Protein AF-A0AAD4E3I1-F1 (afdb_monomer)

Structure (mmCIF, N/CA/C/O backbone):
data_AF-A0AAD4E3I1-F1
#
_entry.id   AF-A0AAD4E3I1-F1
#
loop_
_atom_site.group_PDB
_atom_site.id
_atom_site.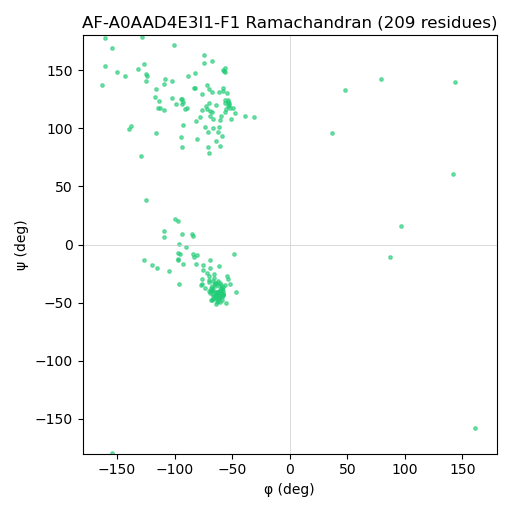type_symbol
_atom_site.label_atom_id
_atom_site.label_alt_id
_atom_site.label_comp_id
_atom_site.label_asym_id
_atom_site.label_entity_id
_atom_site.label_seq_id
_atom_site.pdbx_PDB_ins_code
_atom_site.Cartn_x
_atom_site.Cartn_y
_atom_site.Cartn_z
_atom_site.occupancy
_atom_site.B_iso_or_equiv
_atom_site.auth_seq_id
_atom_site.auth_comp_id
_atom_site.auth_asym_id
_atom_site.auth_atom_id
_atom_site.pdbx_PDB_model_num
ATOM 1 N N . MET A 1 1 ? 54.001 33.423 75.041 1.00 39.38 1 MET A N 1
ATOM 2 C CA . MET A 1 1 ? 53.868 32.050 74.487 1.00 39.38 1 MET A CA 1
ATOM 3 C C . MET A 1 1 ? 52.376 31.745 74.320 1.00 39.38 1 MET A C 1
ATOM 5 O O . MET A 1 1 ? 51.658 32.195 75.199 1.00 39.38 1 MET A O 1
ATOM 9 N N . PRO A 1 2 ? 51.872 30.947 73.355 1.00 45.81 2 PRO A N 1
ATOM 10 C CA . PRO A 1 2 ? 52.228 30.733 71.946 1.00 45.81 2 PRO A CA 1
ATOM 11 C C . PRO A 1 2 ? 51.032 30.901 70.943 1.00 45.81 2 PRO A C 1
ATOM 13 O O . PRO A 1 2 ? 49.881 30.693 71.284 1.00 45.81 2 PRO A O 1
ATOM 16 N N . LYS A 1 3 ? 51.379 31.227 69.684 1.00 43.56 3 LYS A N 1
ATOM 17 C CA . LYS A 1 3 ? 50.905 30.743 68.352 1.00 43.56 3 LYS A CA 1
ATOM 18 C C . LYS A 1 3 ? 49.412 30.599 67.925 1.00 43.56 3 LYS A C 1
ATOM 20 O O . LYS A 1 3 ? 48.693 29.762 68.445 1.00 43.56 3 LYS A O 1
ATOM 25 N N . LYS A 1 4 ? 49.199 31.141 66.697 1.00 42.06 4 LYS A N 1
ATOM 26 C CA . LYS A 1 4 ? 48.394 30.661 65.526 1.00 42.06 4 LYS A CA 1
ATOM 27 C C . LYS A 1 4 ? 46.862 30.884 65.609 1.00 42.06 4 LYS A C 1
ATOM 29 O O . LYS A 1 4 ? 46.304 30.793 66.681 1.00 42.06 4 LYS A O 1
ATOM 34 N N . THR A 1 5 ? 46.112 31.222 64.548 1.00 44.81 5 THR A N 1
ATOM 35 C CA . THR A 1 5 ? 46.300 31.062 63.087 1.00 44.81 5 THR A CA 1
ATOM 36 C C . THR A 1 5 ? 45.393 32.021 62.292 1.00 44.81 5 THR A C 1
ATOM 38 O O . THR A 1 5 ? 44.322 32.393 62.757 1.00 44.81 5 THR A O 1
ATOM 41 N N . LYS A 1 6 ? 45.824 32.372 61.071 1.00 46.16 6 LYS A N 1
ATOM 42 C CA . LYS A 1 6 ? 45.080 33.110 60.033 1.00 46.16 6 LYS A CA 1
ATOM 43 C C . LYS A 1 6 ? 44.153 32.182 59.226 1.00 46.16 6 LYS A C 1
ATOM 45 O O . LYS A 1 6 ? 44.552 31.067 58.908 1.00 46.16 6 LYS A O 1
ATOM 50 N N . GLY A 1 7 ? 43.025 32.722 58.774 1.00 37.19 7 GLY A N 1
ATOM 51 C CA . GLY A 1 7 ? 42.225 32.310 57.610 1.00 37.19 7 GLY A CA 1
ATOM 52 C C . GLY A 1 7 ? 41.303 33.493 57.277 1.00 37.19 7 GLY A C 1
ATOM 53 O O . GLY A 1 7 ? 40.845 34.164 58.189 1.00 37.19 7 GLY A O 1
ATOM 54 N N . GLY A 1 8 ? 41.049 33.929 56.049 1.00 35.91 8 GLY A N 1
ATOM 55 C CA . GLY A 1 8 ? 41.177 33.299 54.741 1.00 35.91 8 GLY A CA 1
ATOM 56 C C . GLY A 1 8 ? 39.976 33.763 53.909 1.00 35.91 8 GLY A C 1
ATOM 57 O O . GLY A 1 8 ? 39.121 32.958 53.574 1.00 35.91 8 GLY A O 1
ATOM 58 N N . GLY A 1 9 ? 39.850 35.077 53.679 1.00 39.59 9 GLY A N 1
ATOM 59 C CA . GLY A 1 9 ? 38.764 35.678 52.897 1.00 39.59 9 GLY A CA 1
ATOM 60 C C . GLY A 1 9 ? 39.176 35.821 51.435 1.00 39.59 9 GLY A C 1
ATOM 61 O O . GLY A 1 9 ? 39.962 36.705 51.094 1.00 39.59 9 GLY A O 1
ATOM 62 N N . SER A 1 10 ? 38.677 34.915 50.597 1.00 45.56 10 SER A N 1
ATOM 63 C CA . SER A 1 10 ? 38.928 34.878 49.158 1.00 45.56 10 SER A CA 1
ATOM 64 C C . SER A 1 10 ? 38.219 36.045 48.464 1.00 45.56 10 SER A C 1
ATOM 66 O O . SER A 1 10 ? 37.005 36.200 48.579 1.00 45.56 10 SER A O 1
ATOM 68 N N . LYS A 1 11 ? 38.988 36.887 47.766 1.00 47.47 11 LYS A N 1
ATOM 69 C CA . LYS A 1 11 ? 38.483 37.954 46.896 1.00 47.47 11 LYS A CA 1
ATOM 70 C C . LYS A 1 11 ? 38.337 37.395 45.485 1.00 47.47 11 LYS A C 1
ATOM 72 O O . LYS A 1 11 ? 39.335 37.040 44.860 1.00 47.47 11 LYS A O 1
ATOM 77 N N . THR A 1 12 ? 37.107 37.363 44.991 1.00 41.56 12 THR A N 1
ATOM 78 C CA . THR A 1 12 ? 36.760 37.089 43.597 1.00 41.56 12 THR A CA 1
ATOM 79 C C . THR A 1 12 ? 37.420 38.146 42.710 1.00 41.56 12 THR A C 1
ATOM 81 O O . THR A 1 12 ? 37.075 39.325 42.774 1.00 41.56 12 THR A O 1
ATOM 84 N N . LYS A 1 13 ? 38.423 37.742 41.927 1.00 45.66 13 LYS A N 1
ATOM 85 C CA . LYS A 1 13 ? 39.030 38.576 40.887 1.00 45.66 13 LYS A CA 1
ATOM 86 C C . LYS A 1 13 ? 38.330 38.276 39.566 1.00 45.66 13 LYS A C 1
ATOM 88 O O . LYS A 1 13 ? 38.257 37.122 39.155 1.00 45.66 13 LYS A O 1
ATOM 93 N N . PHE A 1 14 ? 37.819 39.330 38.937 1.00 39.09 14 PHE A N 1
ATOM 94 C CA . PHE A 1 14 ? 37.375 39.335 37.550 1.00 39.09 14 PHE A CA 1
ATOM 95 C C . PHE A 1 14 ? 38.533 38.889 36.656 1.00 39.09 14 PHE A C 1
ATOM 97 O O . PHE A 1 14 ? 39.602 39.497 36.690 1.00 39.09 14 PHE A O 1
ATOM 104 N N . ASN A 1 15 ? 38.321 37.822 35.889 1.00 39.81 15 ASN A N 1
ATOM 105 C CA . ASN A 1 15 ? 39.275 37.352 34.897 1.00 39.81 15 ASN A CA 1
ATOM 106 C C . ASN A 1 15 ? 38.889 37.968 33.547 1.00 39.81 15 ASN A C 1
ATOM 108 O O . ASN A 1 15 ? 38.027 37.462 32.832 1.00 39.81 15 ASN A O 1
ATOM 112 N N . THR A 1 16 ? 39.487 39.113 33.239 1.00 42.97 16 THR A N 1
ATOM 113 C CA . THR A 1 16 ? 39.572 39.661 31.887 1.00 42.97 16 THR A CA 1
ATOM 114 C C . THR A 1 16 ? 40.586 38.820 31.118 1.00 42.97 16 THR A C 1
ATOM 116 O O . THR A 1 16 ? 41.792 38.983 31.292 1.00 42.97 16 THR A O 1
ATOM 119 N N . ASN A 1 17 ? 40.108 37.903 30.274 1.00 42.59 17 ASN A N 1
ATOM 120 C CA . ASN A 1 17 ? 40.968 37.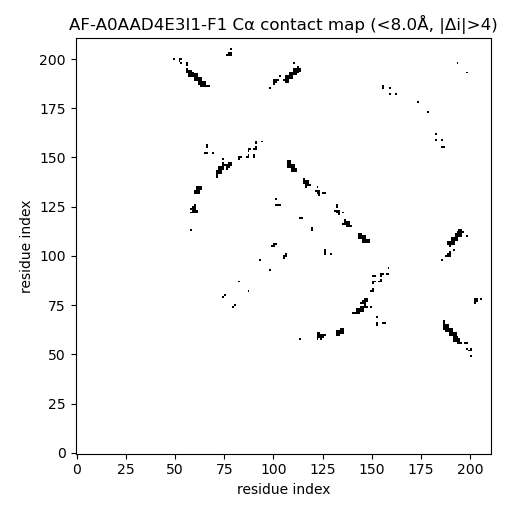263 29.284 1.00 42.59 17 ASN A CA 1
ATOM 121 C C . ASN A 1 17 ? 41.313 38.296 28.209 1.00 42.59 17 ASN A C 1
ATOM 123 O O . ASN A 1 17 ? 40.539 38.567 27.294 1.00 42.59 17 ASN A O 1
ATOM 127 N N . VAL A 1 18 ? 42.489 38.890 28.382 1.00 42.12 18 VAL A N 1
ATOM 128 C CA . VAL A 1 18 ? 43.254 39.566 27.340 1.00 42.12 18 VAL A CA 1
ATOM 129 C C . VAL A 1 18 ? 43.692 38.480 26.359 1.00 42.12 18 VAL A C 1
ATOM 131 O O . VAL A 1 18 ? 44.521 37.638 26.699 1.00 42.12 18 VAL A O 1
ATOM 134 N N . TYR A 1 19 ? 43.095 38.461 25.167 1.00 41.84 19 TYR A N 1
ATOM 135 C CA . TYR A 1 19 ? 43.614 37.668 24.058 1.00 41.84 19 TYR A CA 1
ATOM 136 C C . TYR A 1 19 ? 44.950 38.278 23.636 1.00 41.84 19 TYR A C 1
ATOM 138 O O . TYR A 1 19 ? 45.011 39.430 23.214 1.00 41.84 19 TYR A O 1
ATOM 146 N N . GLN A 1 20 ? 46.016 37.507 23.836 1.00 40.59 20 GLN A N 1
ATOM 147 C CA . GLN A 1 20 ? 47.332 37.790 23.291 1.00 40.59 20 GLN A CA 1
ATOM 148 C C . GLN A 1 20 ? 47.320 37.542 21.784 1.00 40.59 20 GLN A C 1
ATOM 150 O O . GLN A 1 20 ? 46.779 36.538 21.318 1.00 40.59 20 GLN A O 1
ATOM 155 N N . ASP A 1 21 ? 47.946 38.472 21.067 1.00 47.53 21 ASP A N 1
ATOM 156 C CA . ASP A 1 21 ? 48.333 38.364 19.668 1.00 47.53 21 ASP A CA 1
ATOM 157 C C . ASP A 1 21 ? 49.033 37.027 19.399 1.00 47.53 21 ASP A C 1
ATOM 159 O O . ASP A 1 21 ? 50.133 36.761 19.886 1.00 47.53 21 ASP A O 1
ATOM 163 N N . GLY A 1 22 ? 48.371 36.189 18.610 1.00 42.09 22 GLY A N 1
ATOM 164 C CA . GLY A 1 22 ? 48.889 34.932 18.099 1.00 42.09 22 GLY A CA 1
ATOM 165 C C . GLY A 1 22 ? 48.438 34.786 16.656 1.00 42.09 22 GLY A C 1
ATOM 166 O O . GLY A 1 22 ? 47.283 34.467 16.406 1.00 42.09 22 GLY A O 1
ATOM 167 N N . GLU A 1 23 ? 49.354 35.106 15.745 1.00 44.28 23 GLU A N 1
ATOM 168 C CA . GLU A 1 23 ? 49.408 34.688 14.341 1.00 44.28 23 GLU A CA 1
ATOM 169 C C . GLU A 1 23 ? 48.057 34.584 13.614 1.00 44.28 23 GLU A C 1
ATOM 171 O O . GLU A 1 23 ? 47.391 33.546 13.604 1.00 44.28 23 GLU A O 1
ATOM 176 N N . MET A 1 24 ? 47.695 35.657 12.900 1.00 45.12 24 MET A N 1
ATOM 177 C CA . MET A 1 24 ? 46.738 35.566 11.799 1.00 45.12 24 MET A CA 1
ATOM 178 C C . MET A 1 24 ? 47.285 34.578 10.765 1.00 45.12 24 MET A C 1
ATOM 180 O O . MET A 1 24 ? 48.065 34.936 9.883 1.00 45.12 24 MET A O 1
ATOM 184 N N . THR A 1 25 ? 46.884 33.312 10.881 1.00 49.88 25 THR A N 1
ATOM 185 C CA . THR A 1 25 ? 46.958 32.379 9.763 1.00 49.88 25 THR A CA 1
ATOM 186 C C . THR A 1 25 ? 46.241 33.049 8.597 1.00 49.88 25 THR A C 1
ATOM 188 O O . THR A 1 25 ? 45.094 33.480 8.718 1.00 49.88 25 THR A O 1
ATOM 191 N N . ASN A 1 26 ? 46.962 33.228 7.491 1.00 46.69 26 ASN A N 1
ATOM 192 C CA . ASN A 1 26 ? 46.425 33.755 6.246 1.00 46.69 26 ASN A CA 1
ATOM 193 C C . ASN A 1 26 ? 45.319 32.814 5.755 1.00 46.69 26 ASN A C 1
ATOM 195 O O . ASN A 1 26 ? 45.568 31.935 4.931 1.00 46.69 26 ASN A O 1
ATOM 199 N N . LEU A 1 27 ? 44.093 32.991 6.250 1.00 42.25 27 LEU A N 1
ATOM 200 C CA . LEU A 1 27 ? 42.895 32.454 5.627 1.00 42.25 27 LEU A CA 1
ATOM 201 C C . LEU A 1 27 ? 42.691 33.265 4.343 1.00 42.25 27 LEU A C 1
ATOM 203 O O . LEU A 1 27 ? 41.917 34.218 4.283 1.00 42.25 27 LEU A O 1
ATOM 207 N N . HIS A 1 28 ? 43.462 32.921 3.313 1.00 49.84 28 HIS A N 1
ATOM 208 C CA . HIS A 1 28 ? 43.106 33.258 1.948 1.00 49.84 28 HIS A CA 1
ATOM 209 C C . HIS A 1 28 ? 41.791 32.534 1.673 1.00 49.84 28 HIS A C 1
ATOM 211 O O . HIS A 1 28 ? 41.769 31.337 1.389 1.00 49.84 28 HIS A O 1
ATOM 217 N N . LEU A 1 29 ? 40.683 33.259 1.836 1.00 48.16 29 LEU A N 1
ATOM 218 C CA . LEU A 1 29 ? 39.418 32.873 1.238 1.00 48.16 29 LEU A CA 1
ATOM 219 C C . LEU A 1 29 ? 39.702 32.688 -0.247 1.00 48.16 29 LEU A C 1
ATOM 221 O O . LEU A 1 29 ? 40.199 33.597 -0.908 1.00 48.16 29 LEU A O 1
ATOM 225 N N . ASP A 1 30 ? 39.472 31.476 -0.727 1.00 49.66 30 ASP A N 1
ATOM 226 C CA . ASP A 1 30 ? 39.660 31.123 -2.120 1.00 49.66 30 ASP A CA 1
ATOM 227 C C . ASP A 1 30 ? 38.710 31.980 -2.969 1.00 49.66 30 ASP A C 1
ATOM 229 O O . ASP A 1 30 ? 37.504 31.750 -3.005 1.00 49.66 30 ASP A O 1
ATOM 233 N N . THR A 1 31 ? 39.246 33.038 -3.581 1.00 53.62 31 THR A N 1
ATOM 234 C CA . THR A 1 31 ? 38.508 34.003 -4.411 1.00 53.62 31 THR A CA 1
ATOM 235 C C . THR A 1 31 ? 38.366 33.538 -5.855 1.00 53.62 31 THR A C 1
ATOM 237 O O . THR A 1 31 ? 37.924 34.309 -6.711 1.00 53.62 31 THR A O 1
ATOM 240 N N . ARG A 1 32 ? 38.735 32.285 -6.159 1.00 62.69 32 ARG A N 1
ATOM 241 C CA . ARG A 1 32 ? 38.466 31.703 -7.471 1.00 62.69 32 ARG A CA 1
ATOM 242 C C . ARG A 1 32 ? 36.955 31.756 -7.728 1.00 62.69 32 ARG A C 1
ATOM 244 O O . ARG A 1 32 ? 36.184 31.379 -6.843 1.00 62.69 32 ARG A O 1
ATOM 251 N N . PRO A 1 33 ? 36.510 32.217 -8.911 1.00 54.25 33 PRO A N 1
ATOM 252 C CA . PRO A 1 33 ? 35.115 32.093 -9.300 1.00 54.25 33 PRO A CA 1
ATOM 253 C C . PRO A 1 33 ? 34.723 30.625 -9.149 1.00 54.25 33 PRO A C 1
ATOM 255 O O . PRO A 1 33 ? 35.347 29.760 -9.763 1.00 54.25 33 PRO A O 1
ATOM 258 N N . LEU A 1 34 ? 33.736 30.335 -8.300 1.00 50.50 34 LEU A N 1
ATOM 259 C CA . LEU A 1 34 ? 33.112 29.021 -8.301 1.00 50.50 34 LEU A CA 1
ATOM 260 C C . LEU A 1 34 ? 32.519 28.854 -9.696 1.00 50.50 34 LEU A C 1
ATOM 262 O O . LEU A 1 34 ? 31.551 29.536 -10.038 1.00 50.50 34 LEU A O 1
ATOM 266 N N . GLU A 1 35 ? 33.135 28.007 -10.521 1.00 48.69 35 GLU A N 1
ATOM 267 C CA . GLU A 1 35 ? 32.498 27.602 -11.762 1.00 48.69 35 GLU A CA 1
ATOM 268 C C . GLU A 1 35 ? 31.146 27.001 -11.371 1.00 48.69 35 GLU A C 1
ATOM 270 O O . GLU A 1 35 ? 31.108 26.121 -10.502 1.00 48.69 35 GLU A O 1
ATOM 275 N N . PRO A 1 36 ? 30.025 27.502 -11.920 1.00 49.62 36 PRO A N 1
ATOM 276 C CA . PRO A 1 36 ? 28.735 26.903 -11.646 1.00 49.62 36 PRO A CA 1
ATOM 277 C C . PRO A 1 36 ? 28.844 25.433 -12.040 1.00 49.62 36 PRO A C 1
ATOM 279 O O . PRO A 1 36 ? 29.056 25.118 -13.2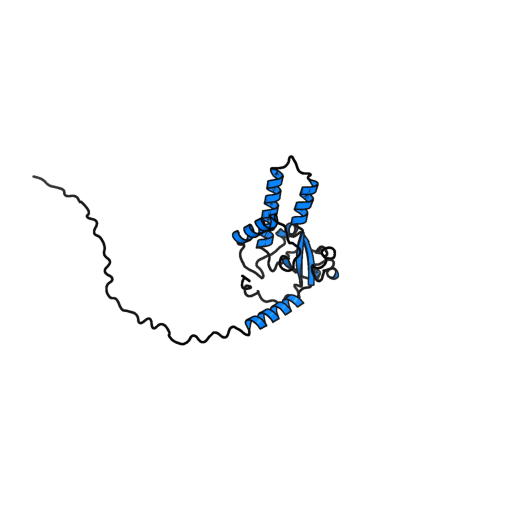11 1.00 49.62 36 PRO A O 1
ATOM 282 N N . LEU A 1 37 ? 28.748 24.537 -11.051 1.00 52.19 37 LEU A N 1
ATOM 283 C CA . LEU A 1 37 ? 28.542 23.116 -11.292 1.00 52.19 37 LEU A CA 1
ATOM 284 C C . LEU A 1 37 ? 27.352 23.036 -12.243 1.00 52.19 37 LEU A C 1
ATOM 286 O O . LEU A 1 37 ? 26.234 23.371 -11.859 1.00 52.19 37 LEU A O 1
ATOM 290 N N . VAL A 1 38 ? 27.618 22.692 -13.502 1.00 49.56 38 VAL A N 1
ATOM 291 C CA . VAL A 1 38 ? 26.609 22.586 -14.553 1.00 49.56 38 VAL A CA 1
ATOM 292 C C . VAL A 1 38 ? 25.664 21.456 -14.147 1.00 49.56 38 VAL A C 1
ATOM 294 O O . VAL A 1 38 ? 25.914 20.291 -14.437 1.00 49.56 38 VAL A O 1
ATOM 297 N N . LEU A 1 39 ? 24.615 21.789 -13.397 1.00 57.28 39 LEU A N 1
ATOM 298 C CA . LEU A 1 39 ? 23.710 20.823 -12.769 1.00 57.28 39 LEU A CA 1
ATOM 299 C C . LEU A 1 39 ? 22.433 20.574 -13.586 1.00 57.28 39 LEU A C 1
ATOM 301 O O . LEU A 1 39 ? 21.689 19.643 -13.292 1.00 57.28 39 LEU A O 1
ATOM 305 N N . ASP A 1 40 ? 22.191 21.323 -14.661 1.00 56.97 40 ASP A N 1
ATOM 306 C CA . ASP A 1 40 ? 20.797 21.579 -15.049 1.00 56.97 40 ASP A CA 1
ATOM 307 C C . ASP A 1 40 ? 20.270 20.908 -16.323 1.00 56.97 40 ASP A C 1
ATOM 309 O O . ASP A 1 40 ? 19.120 21.130 -16.686 1.00 56.97 40 ASP A O 1
ATOM 313 N N . ASN A 1 41 ? 21.017 20.011 -16.976 1.00 54.22 41 ASN A N 1
ATOM 314 C CA . ASN A 1 41 ? 20.476 19.265 -18.131 1.00 54.22 41 ASN A CA 1
ATOM 315 C C . ASN A 1 41 ? 20.448 17.742 -17.975 1.00 54.22 41 ASN A C 1
ATOM 317 O O . ASN A 1 41 ? 19.712 17.079 -18.711 1.00 54.22 41 ASN A O 1
ATOM 321 N N . ASP A 1 42 ? 21.200 17.179 -17.028 1.00 67.00 42 ASP A N 1
ATOM 322 C CA . ASP A 1 42 ? 21.282 15.725 -16.863 1.00 67.00 42 ASP A CA 1
ATOM 323 C C . ASP A 1 42 ? 20.335 15.185 -15.793 1.00 67.00 42 ASP A C 1
ATOM 325 O O . ASP A 1 42 ? 19.752 14.124 -16.004 1.00 67.00 42 ASP A O 1
ATOM 329 N N . VAL A 1 43 ? 20.079 15.921 -14.704 1.00 70.88 43 VAL A N 1
ATOM 330 C CA . VAL A 1 43 ? 19.165 15.450 -13.647 1.00 70.88 43 VAL A CA 1
ATOM 331 C C . VAL A 1 43 ? 17.754 15.256 -14.198 1.00 70.88 43 VAL A C 1
ATOM 333 O O . VAL A 1 43 ? 17.194 14.174 -14.060 1.00 70.88 43 VAL A O 1
ATOM 336 N N . GLY A 1 44 ? 17.212 16.244 -14.920 1.00 75.44 44 GLY A N 1
ATOM 337 C CA . GLY A 1 44 ? 15.878 16.140 -15.523 1.00 75.44 44 GLY A CA 1
ATOM 338 C C . GLY A 1 44 ? 15.753 14.981 -16.519 1.00 75.44 44 GLY A C 1
ATOM 339 O O . GLY A 1 44 ? 14.777 14.232 -16.484 1.00 75.44 44 GLY A O 1
ATOM 340 N N . LYS A 1 45 ? 16.776 14.761 -17.358 1.00 78.88 45 LYS A N 1
ATOM 341 C CA . LYS A 1 45 ? 16.813 13.626 -18.296 1.00 78.88 45 LYS A CA 1
ATOM 342 C C . LYS A 1 45 ? 16.936 12.286 -17.573 1.00 78.88 45 LYS A C 1
ATOM 344 O O . LYS A 1 45 ? 16.327 11.310 -18.007 1.00 78.88 45 LYS A O 1
ATOM 349 N N . MET A 1 46 ? 17.715 12.214 -16.494 1.00 74.19 46 MET A N 1
ATOM 350 C CA . MET A 1 46 ? 17.828 11.008 -15.673 1.00 74.19 46 MET A CA 1
ATOM 351 C C . MET A 1 46 ? 16.517 10.698 -14.950 1.00 74.19 46 MET A C 1
ATOM 353 O O . MET A 1 46 ? 16.072 9.554 -14.999 1.00 74.19 46 MET A O 1
ATOM 357 N N . THR A 1 47 ? 15.856 11.699 -14.362 1.00 76.56 47 THR A N 1
ATOM 358 C CA . THR A 1 47 ? 14.533 11.546 -13.741 1.00 76.56 47 THR A CA 1
ATOM 359 C C . THR A 1 47 ? 13.510 11.059 -14.760 1.00 76.56 47 THR A C 1
ATOM 361 O O . THR A 1 47 ? 12.850 10.058 -14.519 1.00 76.56 47 THR A O 1
ATOM 364 N N . GLN A 1 48 ? 13.451 11.668 -15.947 1.00 80.81 48 GLN A N 1
ATOM 365 C CA . GLN A 1 48 ? 12.526 11.241 -16.998 1.00 80.81 48 GLN A CA 1
ATOM 366 C C . GLN A 1 48 ? 12.789 9.800 -17.467 1.00 80.81 48 GLN A C 1
ATOM 368 O O . GLN A 1 48 ? 11.849 9.034 -17.696 1.00 80.81 48 GLN A O 1
ATOM 373 N N . LYS A 1 49 ? 14.062 9.403 -17.603 1.00 82.25 49 LYS A N 1
ATOM 374 C CA . LYS A 1 49 ? 14.437 8.020 -17.934 1.00 82.25 49 LYS A CA 1
ATOM 375 C C . LYS A 1 49 ? 14.003 7.044 -16.841 1.00 82.25 49 LYS A C 1
ATOM 377 O O . LYS A 1 49 ? 13.461 5.992 -17.172 1.00 82.25 49 LYS A O 1
ATOM 382 N N . LEU A 1 50 ? 14.212 7.396 -15.573 1.00 78.69 50 LEU A N 1
ATOM 383 C CA . LEU A 1 50 ? 13.788 6.595 -14.424 1.00 78.69 50 LEU A CA 1
ATOM 384 C C . LEU A 1 50 ? 12.265 6.467 -14.364 1.00 78.69 50 LEU A C 1
ATOM 386 O O . LEU A 1 50 ? 11.767 5.354 -14.256 1.00 78.69 50 LEU A O 1
ATOM 390 N N . ASP A 1 51 ? 11.529 7.564 -14.525 1.00 81.06 51 ASP A N 1
ATOM 391 C CA . ASP A 1 51 ? 10.063 7.556 -14.540 1.00 81.06 51 ASP A CA 1
ATOM 392 C C . ASP A 1 51 ? 9.528 6.686 -15.686 1.00 81.06 51 ASP A C 1
ATOM 394 O O . ASP A 1 51 ? 8.604 5.897 -15.501 1.00 81.06 51 ASP A O 1
ATOM 398 N N . THR A 1 52 ? 10.165 6.752 -16.861 1.00 84.81 52 THR A N 1
ATOM 399 C CA . THR A 1 52 ? 9.826 5.889 -18.003 1.00 84.81 52 THR A CA 1
ATOM 400 C C . THR A 1 52 ? 10.089 4.413 -17.691 1.00 84.81 52 THR A C 1
ATOM 402 O O . THR A 1 52 ? 9.297 3.554 -18.071 1.00 84.81 52 THR A O 1
ATOM 405 N N . GLN A 1 53 ? 11.194 4.093 -17.013 1.00 82.31 53 GLN A N 1
ATOM 406 C CA . GLN A 1 53 ? 11.506 2.720 -16.605 1.00 82.31 53 GLN A CA 1
ATOM 407 C C . GLN A 1 53 ? 10.520 2.205 -15.553 1.00 82.31 53 GLN A C 1
ATOM 409 O O . GLN A 1 53 ? 9.969 1.123 -15.728 1.00 82.31 53 GLN A O 1
ATOM 414 N N . VAL A 1 54 ? 10.241 2.993 -14.512 1.00 84.44 54 VAL A N 1
ATOM 415 C CA . VAL A 1 54 ? 9.248 2.665 -13.477 1.00 84.44 54 VAL A CA 1
ATOM 416 C C . VAL A 1 54 ? 7.872 2.452 -14.105 1.00 84.44 54 VAL A C 1
ATOM 418 O O . VAL A 1 54 ? 7.201 1.472 -13.789 1.00 84.44 54 VAL A O 1
ATOM 421 N N . GLY A 1 55 ? 7.482 3.315 -15.047 1.00 85.38 55 GLY A N 1
ATOM 422 C CA . GLY A 1 55 ? 6.226 3.195 -15.783 1.00 85.38 55 GLY A CA 1
ATOM 423 C C . GLY A 1 55 ? 6.113 1.892 -16.576 1.00 85.38 55 GLY A C 1
ATOM 424 O O . GLY A 1 55 ? 5.047 1.288 -16.582 1.00 85.38 55 GLY A O 1
ATOM 425 N N . LYS A 1 56 ? 7.208 1.413 -17.185 1.00 86.75 56 LYS A N 1
ATOM 426 C CA . LYS A 1 56 ? 7.230 0.117 -17.892 1.00 86.75 56 LYS A CA 1
ATOM 427 C C . LYS A 1 56 ? 7.059 -1.077 -16.958 1.00 86.75 56 LYS A C 1
ATOM 429 O O . LYS A 1 56 ? 6.474 -2.062 -17.371 1.00 86.75 56 LYS A O 1
ATOM 434 N N . CYS A 1 57 ? 7.530 -0.968 -15.718 1.00 89.31 57 CYS A N 1
ATOM 435 C CA . CYS A 1 57 ? 7.424 -2.045 -14.734 1.00 89.31 57 CYS A CA 1
ATOM 436 C C . CYS A 1 57 ? 6.043 -2.108 -14.061 1.00 89.31 57 CYS A C 1
ATOM 438 O O . CYS A 1 57 ? 5.799 -3.014 -13.260 1.00 89.31 57 CYS A O 1
ATOM 440 N N . LYS A 1 58 ? 5.170 -1.114 -14.285 1.00 93.62 58 LYS A N 1
ATOM 441 C CA . LYS A 1 58 ? 3.834 -1.067 -13.682 1.00 93.62 58 LYS A CA 1
ATOM 442 C C . LYS A 1 58 ? 2.977 -2.166 -14.306 1.00 93.62 58 LYS A C 1
ATOM 444 O O . LYS A 1 58 ? 2.582 -2.064 -15.461 1.00 93.62 58 LYS A O 1
ATOM 449 N N . ALA A 1 59 ? 2.653 -3.177 -13.508 1.00 94.56 59 ALA A N 1
ATOM 450 C CA . ALA A 1 59 ? 1.749 -4.250 -13.902 1.00 94.56 59 ALA A CA 1
ATOM 451 C C . ALA A 1 59 ? 0.282 -3.794 -13.846 1.00 94.56 59 ALA A C 1
ATOM 453 O O . ALA A 1 59 ? -0.521 -4.179 -14.687 1.00 94.56 59 ALA A O 1
ATOM 454 N N . GLY A 1 60 ? -0.065 -2.938 -12.879 1.00 95.31 60 GLY A N 1
ATOM 455 C CA . GLY A 1 60 ? -1.411 -2.385 -12.752 1.00 95.31 60 GLY A CA 1
ATOM 456 C C . GLY A 1 60 ? -1.690 -1.829 -11.361 1.00 95.31 60 GLY A C 1
ATOM 457 O O . GLY A 1 60 ? -0.769 -1.484 -10.617 1.00 95.31 60 GLY A O 1
ATOM 458 N N . VAL A 1 61 ? -2.966 -1.723 -11.013 1.00 96.56 61 VAL A N 1
ATOM 459 C CA . VAL A 1 61 ? -3.451 -1.284 -9.707 1.00 96.56 61 VAL A CA 1
ATOM 460 C C . VAL A 1 61 ? -4.523 -2.229 -9.176 1.00 96.56 61 VAL A C 1
ATOM 462 O O . VAL A 1 61 ? -5.243 -2.874 -9.942 1.00 96.56 61 VAL A O 1
ATOM 465 N N . ALA A 1 62 ? -4.612 -2.317 -7.853 1.00 97.25 62 ALA A N 1
ATOM 466 C CA . ALA A 1 62 ? -5.556 -3.184 -7.161 1.00 97.25 62 ALA A CA 1
ATOM 467 C C . ALA A 1 62 ? -5.888 -2.648 -5.763 1.00 97.25 62 ALA A C 1
ATOM 469 O O . ALA A 1 62 ? -5.222 -1.754 -5.236 1.00 97.25 62 ALA A O 1
ATOM 470 N N . TRP A 1 63 ? -6.905 -3.236 -5.149 1.00 96.31 63 TRP A N 1
ATOM 471 C CA . TRP A 1 63 ? -7.221 -3.109 -3.739 1.00 96.31 63 TRP A CA 1
ATOM 472 C C . TRP A 1 63 ? -6.489 -4.144 -2.913 1.00 96.31 63 TRP A C 1
ATOM 474 O O . TRP A 1 63 ? -6.342 -5.289 -3.322 1.00 96.31 63 TRP A O 1
ATOM 484 N N . ILE A 1 64 ? -6.091 -3.771 -1.706 1.00 95.25 64 ILE A N 1
ATOM 485 C CA . ILE A 1 64 ? -5.530 -4.720 -0.757 1.00 95.25 64 ILE A CA 1
ATOM 486 C C . ILE A 1 64 ? -5.984 -4.380 0.657 1.00 95.25 64 ILE A C 1
ATOM 488 O O . ILE A 1 64 ? -6.088 -3.205 1.014 1.00 95.25 64 ILE A O 1
ATOM 492 N N . ASN A 1 65 ? -6.198 -5.393 1.494 1.00 94.44 65 ASN A N 1
ATOM 493 C CA . ASN A 1 65 ? -6.288 -5.175 2.933 1.00 94.44 65 ASN A CA 1
ATOM 494 C C . ASN A 1 65 ? -4.875 -5.065 3.521 1.00 94.44 65 ASN A C 1
ATOM 496 O O . ASN A 1 65 ? -4.246 -6.059 3.898 1.00 94.44 65 ASN A O 1
ATOM 500 N N . ILE A 1 66 ? -4.351 -3.843 3.575 1.00 93.50 66 ILE A N 1
ATOM 501 C CA . ILE A 1 66 ? -2.953 -3.620 3.938 1.00 93.50 66 ILE A CA 1
ATOM 502 C C . ILE A 1 66 ? -2.676 -3.918 5.415 1.00 93.50 66 ILE A C 1
ATOM 504 O O . ILE A 1 66 ? -1.603 -4.411 5.763 1.00 93.50 66 ILE A O 1
ATOM 508 N N . LEU A 1 67 ? -3.659 -3.686 6.287 1.00 93.62 67 LEU A N 1
ATOM 509 C CA . LEU A 1 67 ? -3.534 -3.969 7.715 1.00 93.62 67 LEU A CA 1
ATOM 510 C C . LEU A 1 67 ? -3.465 -5.476 7.978 1.00 93.62 67 LEU A C 1
ATOM 512 O O . LEU A 1 67 ? -2.631 -5.914 8.776 1.00 93.62 67 LEU A O 1
ATOM 516 N N . ALA A 1 68 ? -4.265 -6.274 7.263 1.00 93.00 68 ALA A N 1
ATOM 517 C CA . ALA A 1 68 ? -4.210 -7.735 7.337 1.00 93.00 68 ALA A CA 1
ATOM 518 C C . ALA A 1 68 ? -2.848 -8.292 6.887 1.00 93.00 68 ALA A C 1
ATOM 520 O O . ALA A 1 68 ? -2.377 -9.302 7.412 1.00 93.00 68 ALA A O 1
ATOM 521 N N . LEU A 1 69 ? -2.187 -7.612 5.948 1.00 93.94 69 LEU A N 1
ATOM 522 C CA . LEU A 1 69 ? -0.888 -8.016 5.412 1.00 93.94 69 LEU A CA 1
ATOM 523 C C . LEU A 1 69 ? 0.302 -7.326 6.080 1.00 93.94 69 LEU A C 1
ATOM 525 O O . LEU A 1 69 ? 1.432 -7.637 5.720 1.00 93.94 69 LEU A O 1
ATOM 529 N N . SER A 1 70 ? 0.086 -6.456 7.068 1.00 93.88 70 SER A N 1
ATOM 530 C CA . SER A 1 70 ? 1.126 -5.631 7.709 1.00 93.88 70 SER A CA 1
ATOM 531 C C . SER A 1 70 ? 2.395 -6.405 8.094 1.00 93.88 70 SER A C 1
ATOM 533 O O . SER A 1 70 ? 3.501 -5.941 7.837 1.00 93.88 70 SER A O 1
ATOM 535 N N . LYS A 1 71 ? 2.252 -7.629 8.620 1.00 94.62 71 LYS A N 1
ATOM 536 C CA . LYS A 1 71 ? 3.373 -8.509 9.014 1.00 94.62 71 LYS A CA 1
ATOM 537 C C . LYS A 1 71 ? 4.189 -9.066 7.840 1.00 94.62 71 LYS A C 1
ATOM 539 O O . LYS A 1 71 ? 5.304 -9.537 8.041 1.00 94.62 71 LYS A O 1
ATOM 544 N N . ARG A 1 72 ? 3.622 -9.070 6.633 1.00 95.00 72 ARG A N 1
ATOM 545 C CA . ARG A 1 72 ? 4.260 -9.541 5.394 1.00 95.00 72 ARG A CA 1
ATOM 546 C C . ARG A 1 72 ? 4.951 -8.411 4.634 1.00 95.00 72 ARG A C 1
ATOM 548 O O . ARG A 1 72 ? 5.759 -8.701 3.756 1.00 95.00 72 ARG A O 1
ATOM 555 N N . LEU A 1 73 ? 4.640 -7.152 4.939 1.00 94.94 73 LEU A N 1
ATOM 556 C CA . LEU A 1 73 ? 5.199 -5.997 4.244 1.00 94.94 73 LEU A CA 1
ATOM 557 C C . LEU A 1 73 ? 6.639 -5.746 4.699 1.00 94.94 73 LEU A C 1
ATOM 559 O O . LEU A 1 73 ? 6.925 -5.660 5.892 1.00 94.94 73 LEU A O 1
ATOM 563 N N . LYS A 1 74 ? 7.548 -5.609 3.736 1.00 94.62 74 LYS A N 1
ATOM 564 C CA . LYS A 1 74 ? 8.950 -5.259 3.963 1.00 94.62 74 LYS A CA 1
ATOM 565 C C . LYS A 1 74 ? 9.235 -3.877 3.388 1.00 94.62 74 LYS A C 1
ATOM 567 O O . LYS A 1 74 ? 9.139 -3.671 2.180 1.00 94.62 74 LYS A O 1
ATOM 572 N N . PHE A 1 75 ? 9.610 -2.960 4.271 1.00 92.06 75 PHE A N 1
ATOM 573 C CA . PHE A 1 75 ? 10.061 -1.606 3.946 1.00 92.06 75 PHE A CA 1
ATOM 574 C C . PHE A 1 75 ? 11.594 -1.528 4.011 1.00 92.06 75 PHE A C 1
ATOM 576 O O . PHE A 1 75 ? 12.252 -2.474 4.443 1.00 92.06 75 PHE A O 1
ATOM 583 N N . GLY A 1 76 ? 12.179 -0.410 3.575 1.00 85.62 76 GLY A N 1
ATOM 584 C CA . GLY A 1 76 ? 13.623 -0.173 3.691 1.00 85.62 76 GLY A CA 1
ATOM 585 C C . GLY A 1 76 ? 14.477 -0.708 2.539 1.00 85.62 76 GLY A C 1
ATOM 586 O O . GLY A 1 76 ? 15.645 -0.354 2.441 1.00 85.62 76 GLY A O 1
ATOM 587 N N . THR A 1 77 ? 13.929 -1.532 1.636 1.00 84.88 77 THR A N 1
ATOM 588 C CA . THR A 1 77 ? 14.706 -2.094 0.511 1.00 84.88 77 THR A CA 1
ATOM 589 C C . THR A 1 77 ? 15.087 -1.038 -0.530 1.00 84.88 77 THR A C 1
ATOM 591 O O . THR A 1 77 ? 16.215 -1.037 -1.018 1.00 84.88 77 THR A O 1
ATOM 594 N N . TYR A 1 78 ? 14.153 -0.140 -0.859 1.00 80.75 78 TYR A N 1
ATOM 595 C CA . TYR A 1 78 ? 14.334 0.906 -1.878 1.00 80.75 78 TYR A CA 1
ATOM 596 C C . TYR A 1 78 ? 14.306 2.325 -1.308 1.00 80.75 78 TYR A C 1
ATOM 598 O O . TYR A 1 78 ? 14.803 3.250 -1.942 1.00 80.75 78 TYR A O 1
ATOM 606 N N . ASN A 1 79 ? 13.729 2.488 -0.120 1.00 80.56 79 ASN A N 1
ATOM 607 C CA . ASN A 1 79 ? 13.664 3.743 0.605 1.00 80.56 79 ASN A CA 1
ATOM 608 C C . ASN A 1 79 ? 13.952 3.442 2.075 1.00 80.56 79 ASN A C 1
ATOM 610 O O . ASN A 1 79 ? 13.095 2.904 2.773 1.00 80.56 79 ASN A O 1
ATOM 614 N N . ASP A 1 80 ? 15.174 3.741 2.503 1.00 82.56 80 ASP A N 1
ATOM 615 C CA . ASP A 1 80 ? 15.711 3.480 3.840 1.00 82.56 80 ASP A CA 1
ATOM 616 C C . ASP A 1 80 ? 15.355 4.573 4.855 1.00 82.56 80 ASP A C 1
ATOM 618 O O . ASP A 1 80 ? 15.836 4.550 5.989 1.00 82.56 80 ASP A O 1
ATOM 622 N N . ARG A 1 81 ? 14.499 5.528 4.466 1.00 82.75 81 ARG A N 1
ATOM 623 C CA . ARG A 1 81 ? 14.004 6.561 5.373 1.00 82.75 81 ARG A CA 1
ATOM 624 C C . ARG A 1 81 ? 13.357 5.915 6.584 1.00 82.75 81 ARG A C 1
ATOM 626 O O . ARG A 1 81 ? 12.329 5.250 6.469 1.00 82.75 81 ARG A O 1
ATOM 633 N N . ALA A 1 82 ? 13.953 6.178 7.740 1.00 88.31 82 ALA A N 1
ATOM 634 C CA . ALA A 1 82 ? 13.373 5.811 9.012 1.00 88.31 82 ALA A CA 1
ATOM 635 C C . ALA A 1 82 ? 11.987 6.449 9.169 1.00 88.31 82 ALA A C 1
ATOM 637 O O . ALA A 1 82 ? 11.709 7.532 8.643 1.00 88.31 82 ALA A O 1
ATOM 638 N N . GLU A 1 83 ? 11.130 5.763 9.915 1.00 89.75 83 GLU A N 1
ATOM 639 C CA . GLU A 1 83 ? 9.843 6.309 10.308 1.00 89.75 83 GLU A CA 1
ATOM 640 C C . GLU A 1 83 ? 10.039 7.568 11.160 1.00 89.75 83 GLU A C 1
ATOM 642 O O . GLU A 1 83 ? 10.809 7.585 12.119 1.00 89.75 83 GLU A O 1
ATOM 647 N N . ASN A 1 84 ? 9.319 8.624 10.803 1.00 93.75 84 ASN A N 1
ATOM 648 C CA . ASN A 1 84 ? 9.254 9.877 11.522 1.00 93.75 84 ASN A CA 1
ATOM 649 C C . ASN A 1 84 ? 7.877 10.012 12.175 1.00 93.75 84 ASN A C 1
ATOM 651 O O . ASN A 1 84 ? 6.855 10.132 11.497 1.00 93.75 84 ASN A O 1
ATOM 655 N N . GLU A 1 85 ? 7.859 10.036 13.504 1.00 94.81 85 GLU A N 1
ATOM 656 C CA . GLU A 1 85 ? 6.623 10.097 14.278 1.00 94.81 85 GLU A CA 1
ATOM 657 C C . GLU A 1 85 ? 5.799 11.367 14.016 1.00 94.81 85 GLU A C 1
ATOM 659 O O . GLU A 1 85 ? 4.571 11.295 13.966 1.00 94.81 85 GLU A O 1
ATOM 664 N N . THR A 1 86 ? 6.443 12.515 13.791 1.00 95.38 86 THR A N 1
ATOM 665 C CA . THR A 1 86 ? 5.753 13.778 13.489 1.00 95.38 86 THR A CA 1
ATOM 666 C C . THR A 1 86 ? 4.963 13.674 12.186 1.00 95.38 86 THR A C 1
ATOM 668 O O . THR A 1 86 ? 3.801 14.073 12.138 1.00 95.38 86 THR A O 1
ATOM 671 N N . GLU A 1 87 ? 5.561 13.098 11.141 1.00 93.06 87 GLU A N 1
ATOM 672 C CA . GLU A 1 87 ? 4.884 12.879 9.856 1.00 93.06 87 GLU A CA 1
ATOM 673 C C . GLU A 1 87 ? 3.771 11.833 9.971 1.00 93.06 87 GLU A C 1
ATOM 675 O O . GLU A 1 87 ? 2.675 12.029 9.445 1.00 93.06 87 GLU A O 1
ATOM 680 N N . THR A 1 88 ? 4.007 10.759 10.728 1.00 95.06 88 THR A N 1
ATOM 681 C CA . THR A 1 88 ? 2.977 9.760 11.034 1.00 95.06 88 THR A 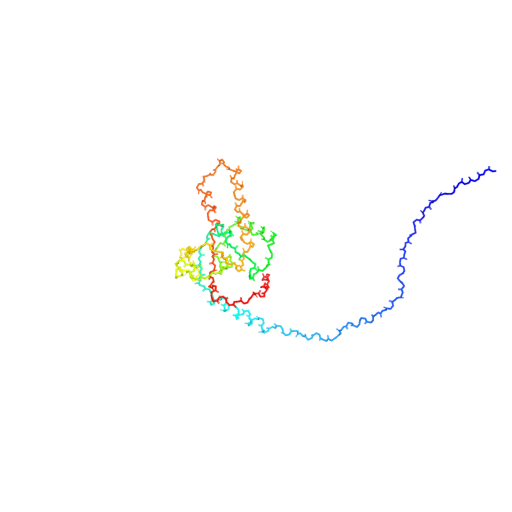CA 1
ATOM 682 C C . THR A 1 88 ? 1.777 10.401 11.741 1.00 95.06 88 THR A C 1
ATOM 684 O O . THR A 1 88 ? 0.637 10.165 11.350 1.00 95.06 88 THR A O 1
ATOM 687 N N . ASN A 1 89 ? 1.999 11.259 12.740 1.00 94.06 89 ASN A N 1
ATOM 688 C CA . ASN A 1 89 ? 0.918 11.902 13.488 1.00 94.06 89 ASN A CA 1
ATOM 689 C C . ASN A 1 89 ? 0.124 12.902 12.631 1.00 94.06 89 ASN A C 1
ATOM 691 O O . ASN A 1 89 ? -1.097 12.961 12.754 1.00 94.06 89 ASN A O 1
ATOM 695 N N . LYS A 1 90 ? 0.778 13.633 11.715 1.00 94.31 90 LYS A N 1
ATOM 696 C CA . LYS A 1 90 ? 0.078 14.484 10.733 1.00 94.31 90 LYS A CA 1
ATOM 697 C C . LYS A 1 90 ? -0.892 13.670 9.870 1.00 94.31 90 LYS A C 1
ATOM 699 O O . LYS A 1 90 ? -2.018 14.107 9.648 1.00 94.31 90 LYS A O 1
ATOM 704 N N . LEU A 1 91 ? -0.470 12.484 9.423 1.00 93.44 91 LEU A N 1
ATOM 705 C CA . LEU A 1 91 ? -1.314 11.574 8.642 1.00 93.44 91 LEU A CA 1
ATOM 706 C C . LEU A 1 91 ? -2.477 11.002 9.464 1.00 93.44 91 LEU A C 1
ATOM 708 O O . LEU A 1 91 ? -3.585 10.889 8.956 1.00 93.44 91 LEU A O 1
ATOM 712 N N . VAL A 1 92 ? -2.255 10.669 10.739 1.00 93.75 92 VAL A N 1
ATOM 713 C CA . VAL A 1 92 ? -3.340 10.216 11.630 1.00 93.75 92 VAL A CA 1
ATOM 714 C C . VAL A 1 92 ? -4.416 11.293 11.762 1.00 93.75 92 VAL A C 1
ATOM 716 O O . VAL A 1 92 ? -5.603 10.985 11.673 1.00 93.75 92 VAL A O 1
ATOM 719 N N . THR A 1 93 ? -4.017 12.556 11.936 1.00 92.31 93 THR A N 1
ATOM 720 C CA . THR A 1 93 ? -4.964 13.675 11.989 1.00 92.31 93 THR A CA 1
ATOM 721 C C . THR A 1 93 ? -5.734 13.809 10.680 1.00 92.31 93 THR A C 1
ATOM 723 O O . THR A 1 93 ? -6.954 13.911 10.722 1.00 92.31 93 THR A O 1
ATOM 726 N N . SER A 1 94 ? -5.067 13.732 9.522 1.00 89.19 94 SER A N 1
ATOM 727 C CA . SER A 1 94 ? -5.766 13.854 8.236 1.00 89.19 94 SER A CA 1
ATOM 728 C C . SER A 1 94 ? -6.733 12.700 7.961 1.00 89.19 94 SER A C 1
ATOM 730 O O . SER A 1 94 ? -7.747 12.902 7.302 1.00 89.19 94 SER A O 1
ATOM 732 N N . PHE A 1 95 ? -6.483 11.502 8.495 1.00 90.12 95 PHE A N 1
ATOM 733 C CA . PHE A 1 95 ? -7.422 10.382 8.378 1.00 90.12 95 PHE A CA 1
ATOM 734 C C . PHE A 1 95 ? -8.744 10.615 9.113 1.00 90.12 95 PHE A C 1
ATOM 736 O O . PHE A 1 95 ? -9.755 10.059 8.684 1.00 90.12 95 PHE A O 1
ATOM 743 N N . ARG A 1 96 ? -8.771 11.463 10.153 1.00 85.25 96 ARG A N 1
ATOM 744 C CA . ARG A 1 96 ? -10.020 11.866 10.825 1.00 85.25 96 ARG A CA 1
ATOM 745 C C . ARG A 1 96 ? -10.931 12.675 9.901 1.00 85.25 96 ARG A C 1
ATOM 747 O O . ARG A 1 96 ? -12.146 12.527 9.982 1.00 85.25 96 ARG A O 1
ATOM 754 N N . ASP A 1 97 ? -10.346 13.462 9.002 1.00 84.88 97 ASP A N 1
ATOM 755 C CA . ASP A 1 97 ? -11.083 14.259 8.014 1.00 84.88 97 ASP A CA 1
ATOM 756 C C . ASP A 1 97 ? -11.502 13.430 6.785 1.00 84.88 97 ASP A C 1
ATOM 758 O O . ASP A 1 97 ? -12.385 13.826 6.024 1.00 84.88 97 ASP A O 1
ATOM 762 N N . GLY A 1 98 ? -10.884 12.262 6.594 1.00 83.94 98 GLY A N 1
ATOM 763 C CA . GLY A 1 98 ? -11.226 11.296 5.557 1.00 83.94 98 GLY A CA 1
ATOM 764 C C . GLY A 1 98 ? -10.002 10.587 4.983 1.00 83.94 98 GLY A C 1
ATOM 765 O O . GLY A 1 98 ? -8.959 11.185 4.719 1.00 83.94 98 GLY A O 1
ATOM 766 N N . ILE A 1 99 ? -10.131 9.283 4.733 1.00 84.88 99 ILE A N 1
ATOM 767 C CA . ILE A 1 99 ? -9.053 8.486 4.139 1.00 84.88 99 ILE A CA 1
ATOM 768 C C . ILE A 1 99 ? -9.164 8.527 2.615 1.00 84.88 99 ILE A C 1
ATOM 770 O O . ILE A 1 99 ? -10.108 8.011 2.022 1.00 84.88 99 ILE A O 1
ATOM 774 N N . MET A 1 100 ? -8.144 9.084 1.965 1.00 84.75 100 MET A N 1
ATOM 775 C CA . MET A 1 100 ? -8.007 9.042 0.509 1.00 84.75 100 MET A CA 1
ATOM 776 C C . MET A 1 100 ? -7.147 7.849 0.092 1.00 84.75 100 MET A C 1
ATOM 778 O O . MET A 1 100 ? -5.945 7.988 -0.124 1.00 84.75 100 MET A O 1
ATOM 782 N N . SER A 1 101 ? -7.746 6.666 -0.027 1.00 83.06 101 SER A N 1
ATOM 783 C CA . SER A 1 101 ? -7.018 5.423 -0.328 1.00 83.06 101 SER A CA 1
ATOM 784 C C . SER A 1 101 ? -6.873 5.100 -1.826 1.00 83.06 101 SER A C 1
ATOM 786 O O . SER A 1 101 ? -6.224 4.112 -2.161 1.00 83.06 101 SER A O 1
ATOM 788 N N . MET A 1 102 ? -7.438 5.927 -2.719 1.00 80.06 102 MET A N 1
ATOM 789 C CA . MET A 1 102 ? -7.603 5.644 -4.161 1.00 80.06 102 MET A CA 1
ATOM 790 C C . MET A 1 102 ? -7.007 6.689 -5.108 1.00 80.06 102 MET A C 1
ATOM 792 O O . MET A 1 102 ? -7.608 7.048 -6.118 1.00 80.06 102 MET A O 1
ATOM 796 N N . LYS A 1 103 ? -5.851 7.255 -4.780 1.00 84.38 103 LYS A N 1
ATOM 797 C CA . LYS A 1 103 ? -5.159 8.160 -5.704 1.00 84.38 103 LYS A CA 1
ATOM 798 C C . LYS A 1 103 ? -3.757 7.657 -5.939 1.00 84.38 103 LYS A C 1
ATOM 800 O O . LYS A 1 103 ? -3.126 7.192 -5.000 1.00 84.38 103 LYS A O 1
ATOM 805 N N . ASP A 1 104 ? -3.223 7.856 -7.139 1.00 80.56 104 ASP A N 1
ATOM 806 C CA . ASP A 1 104 ? -1.829 7.505 -7.448 1.00 80.56 104 ASP A CA 1
ATOM 807 C C . ASP A 1 104 ? -0.836 8.100 -6.435 1.00 80.56 104 ASP A C 1
ATOM 809 O O . ASP A 1 104 ? 0.157 7.478 -6.073 1.00 80.56 104 ASP A O 1
ATOM 813 N N . GLN A 1 105 ? -1.139 9.294 -5.915 1.00 82.81 105 GLN A N 1
ATOM 814 C CA . GLN A 1 105 ? -0.321 9.976 -4.910 1.00 82.81 105 GLN A CA 1
ATOM 815 C C . GLN A 1 105 ? -0.355 9.302 -3.531 1.00 82.81 105 GLN A C 1
ATOM 817 O O . GLN A 1 105 ? 0.616 9.406 -2.776 1.00 82.81 105 GLN A O 1
ATOM 822 N N . THR A 1 106 ? -1.461 8.647 -3.173 1.00 85.88 106 THR A N 1
ATOM 823 C CA . THR A 1 106 ? -1.684 8.053 -1.845 1.00 85.88 106 THR A CA 1
ATOM 824 C C . THR A 1 106 ? -1.546 6.536 -1.838 1.00 85.88 106 THR A C 1
ATOM 826 O O . THR A 1 106 ? -1.208 5.976 -0.792 1.00 85.88 106 THR A O 1
ATOM 829 N N . ALA A 1 107 ? -1.712 5.899 -2.997 1.00 91.25 107 ALA A N 1
ATOM 830 C CA . ALA A 1 107 ? -1.554 4.473 -3.199 1.00 91.25 107 ALA A CA 1
ATOM 831 C C . ALA A 1 107 ? -0.166 4.001 -2.758 1.00 91.25 107 ALA A C 1
ATOM 833 O O . ALA A 1 107 ? 0.828 4.738 -2.817 1.00 91.25 107 ALA A O 1
ATOM 834 N N . ILE A 1 108 ? -0.106 2.759 -2.287 1.00 92.88 108 ILE A N 1
ATOM 835 C CA . ILE A 1 108 ? 1.150 2.159 -1.847 1.00 92.88 108 ILE A CA 1
ATOM 836 C C . ILE A 1 108 ? 1.782 1.383 -3.003 1.00 92.88 108 ILE A C 1
ATOM 838 O O . ILE A 1 108 ? 1.163 0.456 -3.528 1.00 92.88 108 ILE A O 1
ATOM 842 N N . PRO A 1 109 ? 3.009 1.738 -3.417 1.00 93.94 109 PRO A N 1
ATOM 843 C CA . PRO A 1 109 ? 3.714 1.003 -4.451 1.00 93.94 109 PRO A CA 1
ATOM 844 C C . PRO A 1 109 ? 4.271 -0.302 -3.877 1.00 93.94 109 PRO A C 1
ATOM 846 O O . PRO A 1 109 ? 5.146 -0.288 -3.004 1.00 93.94 109 PRO A O 1
ATOM 849 N N . ILE A 1 110 ? 3.782 -1.429 -4.385 1.00 95.06 110 ILE A N 1
ATOM 850 C CA . ILE A 1 110 ? 4.252 -2.766 -4.022 1.00 95.06 110 ILE A CA 1
ATOM 851 C C . ILE A 1 110 ? 5.035 -3.383 -5.177 1.00 95.06 110 ILE A C 1
ATOM 853 O O . ILE A 1 110 ? 4.690 -3.208 -6.344 1.00 95.06 110 ILE A O 1
ATOM 857 N N . ILE A 1 111 ? 6.093 -4.111 -4.841 1.00 94.56 111 ILE A N 1
ATOM 858 C CA . ILE A 1 111 ? 6.943 -4.826 -5.789 1.00 94.56 111 ILE A CA 1
ATOM 859 C C . ILE A 1 111 ? 6.769 -6.313 -5.513 1.00 94.56 111 ILE A C 1
ATOM 861 O O . ILE A 1 111 ? 7.062 -6.796 -4.414 1.00 94.56 111 ILE A O 1
ATOM 865 N N . ILE A 1 112 ? 6.255 -7.025 -6.509 1.00 94.56 112 ILE A N 1
ATOM 866 C CA . ILE A 1 112 ? 5.952 -8.448 -6.415 1.00 94.56 112 ILE A CA 1
ATOM 867 C C . ILE A 1 112 ? 6.106 -9.104 -7.787 1.00 94.56 112 ILE A C 1
ATOM 869 O O . ILE A 1 112 ? 5.902 -8.471 -8.819 1.00 94.56 112 ILE A O 1
ATOM 873 N N . ASP A 1 113 ? 6.499 -10.372 -7.804 1.00 94.69 113 ASP A N 1
ATOM 874 C CA . ASP A 1 113 ? 6.485 -11.174 -9.024 1.00 94.69 113 ASP A CA 1
ATOM 875 C C . ASP A 1 113 ? 5.033 -11.413 -9.477 1.00 94.69 113 ASP A C 1
ATOM 877 O O . ASP A 1 113 ? 4.183 -11.807 -8.673 1.00 94.69 113 ASP A O 1
ATOM 881 N N . ILE A 1 114 ? 4.751 -11.175 -10.761 1.00 94.94 114 ILE A N 1
ATOM 882 C CA . ILE A 1 114 ? 3.428 -11.381 -11.362 1.00 94.94 114 ILE A CA 1
ATOM 883 C C . ILE A 1 114 ? 2.943 -12.821 -11.161 1.00 94.94 114 ILE A C 1
ATOM 885 O O . ILE A 1 114 ? 1.757 -13.029 -10.912 1.00 94.94 114 ILE A O 1
ATOM 889 N N . ALA A 1 115 ? 3.844 -13.810 -11.180 1.00 96.00 115 ALA A N 1
ATOM 890 C CA . ALA A 1 115 ? 3.495 -15.215 -10.968 1.00 96.00 115 ALA A CA 1
ATOM 891 C C . ALA A 1 115 ? 2.885 -15.490 -9.579 1.00 96.00 115 ALA A C 1
ATOM 893 O O . ALA A 1 115 ? 2.231 -16.514 -9.376 1.00 96.00 115 ALA A O 1
ATOM 894 N N . ARG A 1 116 ? 3.078 -14.577 -8.616 1.00 96.06 116 ARG A N 1
ATOM 895 C CA . ARG A 1 116 ? 2.499 -14.671 -7.270 1.00 96.06 116 ARG A CA 1
ATOM 896 C C . ARG A 1 116 ? 1.064 -14.145 -7.197 1.00 96.06 116 ARG A C 1
ATOM 898 O O . ARG A 1 116 ? 0.403 -14.330 -6.175 1.00 96.06 116 ARG A O 1
ATOM 905 N N . ILE A 1 117 ? 0.582 -13.477 -8.243 1.00 96.69 117 ILE A N 1
ATOM 906 C CA . ILE A 1 117 ? -0.767 -12.915 -8.319 1.00 96.69 117 ILE A CA 1
ATOM 907 C C . ILE A 1 117 ? -1.670 -13.948 -8.982 1.00 96.69 117 ILE A C 1
ATOM 909 O O . ILE A 1 117 ? -1.419 -14.378 -10.104 1.00 96.69 117 ILE A O 1
ATOM 913 N N . LYS A 1 118 ? -2.744 -14.342 -8.295 1.00 95.50 118 LYS A N 1
ATOM 914 C CA . LYS A 1 118 ? -3.623 -15.427 -8.753 1.00 95.50 118 LYS A CA 1
ATOM 915 C C . LYS A 1 118 ? -4.255 -15.145 -10.120 1.00 95.50 118 LYS A C 1
ATOM 917 O O . LYS A 1 118 ? -4.333 -16.045 -10.945 1.00 95.50 118 LYS A O 1
ATOM 922 N N . ASN A 1 119 ? -4.675 -13.900 -10.344 1.00 93.81 119 ASN A N 1
ATOM 923 C CA . ASN A 1 119 ? -5.239 -13.416 -11.603 1.00 93.81 119 ASN A CA 1
ATOM 924 C C . ASN A 1 119 ? -4.507 -12.134 -12.018 1.00 93.81 119 ASN A C 1
ATOM 926 O O . ASN A 1 119 ? -4.997 -11.027 -11.819 1.00 93.81 119 ASN A O 1
ATOM 930 N N . ALA A 1 120 ? -3.291 -12.264 -12.542 1.00 93.56 120 ALA A N 1
ATOM 931 C CA . ALA A 1 120 ? -2.493 -11.107 -12.948 1.00 93.56 120 ALA A CA 1
ATOM 932 C C . ALA A 1 120 ? -3.186 -10.229 -14.006 1.00 93.56 120 ALA A C 1
ATOM 934 O O . ALA A 1 120 ? -3.138 -9.004 -13.921 1.00 93.56 120 ALA A O 1
ATOM 935 N N . ASP A 1 121 ? -3.886 -10.850 -14.956 1.00 93.31 121 ASP A N 1
ATOM 936 C CA . ASP A 1 121 ? -4.553 -10.144 -16.056 1.00 93.31 121 ASP A CA 1
ATOM 937 C C . ASP A 1 121 ? -5.763 -9.312 -15.602 1.00 93.31 121 ASP A C 1
ATOM 939 O O . ASP A 1 121 ? -6.260 -8.487 -16.365 1.00 93.31 121 ASP A O 1
ATOM 943 N N . SER A 1 122 ? -6.251 -9.508 -14.368 1.00 93.56 122 SER A N 1
ATOM 944 C CA . SER A 1 122 ? -7.383 -8.738 -13.845 1.00 93.56 122 SER A CA 1
ATOM 945 C C . SER A 1 122 ? -6.986 -7.392 -13.245 1.00 93.56 122 SER A C 1
ATOM 947 O O . SER A 1 122 ? -7.877 -6.632 -12.884 1.00 93.56 122 SER A O 1
ATOM 949 N N . LEU A 1 123 ? -5.687 -7.097 -13.092 1.00 95.25 123 LEU A N 1
ATOM 950 C CA . LEU A 1 123 ? -5.227 -5.816 -12.550 1.00 95.25 123 LEU A CA 1
ATOM 951 C C . LEU A 1 123 ? -5.751 -4.645 -13.396 1.00 95.25 123 LEU A C 1
ATOM 953 O O . LEU A 1 123 ? -5.660 -4.658 -14.623 1.00 95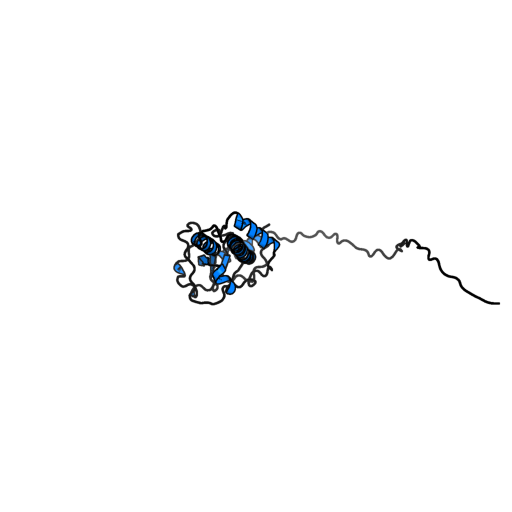.25 123 LEU A O 1
ATOM 957 N N . SER A 1 124 ? -6.257 -3.602 -12.735 1.00 95.69 124 SER A N 1
ATOM 958 C CA . SER A 1 124 ? -6.699 -2.394 -13.438 1.00 95.69 124 SER A CA 1
ATOM 959 C C . SER A 1 124 ? -5.494 -1.572 -13.906 1.00 95.69 124 SER A C 1
ATOM 961 O O . SER A 1 124 ? -4.403 -1.648 -13.339 1.00 95.69 124 SER A O 1
ATOM 963 N N . LYS A 1 125 ? -5.672 -0.740 -14.933 1.00 93.06 125 LYS A N 1
ATOM 964 C CA . LYS A 1 125 ? -4.621 0.173 -15.412 1.00 93.06 125 LYS A CA 1
ATOM 965 C C . LYS A 1 125 ? -4.451 1.383 -14.490 1.00 93.06 125 LYS A C 1
ATOM 967 O O . LYS A 1 125 ? -3.328 1.867 -14.299 1.00 93.06 125 LYS A O 1
ATOM 972 N N . ASP A 1 126 ? -5.543 1.856 -13.903 1.00 93.00 126 ASP A N 1
ATOM 973 C CA . ASP A 1 126 ? -5.608 3.061 -13.080 1.00 93.00 126 ASP A CA 1
ATOM 974 C C . ASP A 1 126 ? -6.774 3.008 -12.071 1.00 93.00 126 ASP A C 1
ATOM 976 O O . ASP A 1 126 ? -7.482 2.004 -11.952 1.00 93.00 126 ASP A O 1
ATOM 980 N N . PHE A 1 127 ? -6.915 4.080 -11.290 1.00 90.19 127 PHE A N 1
ATOM 981 C CA . PHE A 1 127 ? -7.965 4.249 -10.284 1.00 90.19 127 PHE A CA 1
ATOM 982 C C . PHE A 1 127 ? -9.132 5.126 -10.780 1.00 90.19 127 PHE A C 1
ATOM 984 O O . PHE A 1 127 ? -9.814 5.720 -9.944 1.00 90.19 127 PHE A O 1
ATOM 991 N N . LEU A 1 128 ? -9.339 5.278 -12.098 1.00 89.94 128 LEU A N 1
ATOM 992 C CA . LEU A 1 128 ? -10.400 6.152 -12.626 1.00 89.94 128 LEU A CA 1
ATOM 993 C C . LEU A 1 128 ? -11.790 5.684 -12.187 1.00 89.94 128 LEU A C 1
ATOM 995 O O . LEU A 1 128 ? -12.581 6.505 -11.724 1.00 89.94 128 LEU A O 1
ATOM 999 N N . ASP A 1 129 ? -12.030 4.372 -12.251 1.00 88.25 129 ASP A N 1
ATOM 1000 C CA . ASP A 1 129 ? -13.290 3.739 -11.871 1.00 88.25 129 ASP A CA 1
ATOM 1001 C C . ASP A 1 129 ? -13.084 2.804 -10.665 1.00 88.25 129 ASP A C 1
ATOM 1003 O O . ASP A 1 129 ? -12.698 1.643 -10.816 1.00 88.25 129 ASP A O 1
ATOM 1007 N N . PRO A 1 130 ? -13.342 3.277 -9.428 1.00 85.88 130 PRO A N 1
ATOM 1008 C CA . PRO A 1 130 ? -13.130 2.507 -8.204 1.00 85.88 130 PRO A CA 1
ATOM 1009 C C . PRO A 1 130 ? -13.787 1.129 -8.138 1.00 85.88 130 PRO A C 1
ATOM 1011 O O . PRO A 1 130 ? -13.287 0.252 -7.428 1.00 85.88 130 PRO A O 1
ATOM 1014 N N . GLY A 1 131 ? -14.922 0.975 -8.825 1.00 88.75 131 GLY A N 1
ATOM 1015 C CA . GLY A 1 131 ? -15.684 -0.270 -8.890 1.00 88.75 131 GLY A CA 1
ATOM 1016 C C . GLY A 1 131 ? -15.011 -1.350 -9.736 1.00 88.75 131 GLY A C 1
ATOM 1017 O O . GLY A 1 131 ? -15.230 -2.528 -9.471 1.00 88.75 131 GLY A O 1
ATOM 1018 N N . ASP A 1 132 ? -14.152 -0.950 -10.675 1.00 90.25 132 ASP A N 1
ATOM 1019 C CA . ASP A 1 132 ? -13.472 -1.852 -11.609 1.00 90.25 132 ASP A CA 1
ATOM 1020 C C . ASP A 1 132 ? -12.074 -2.254 -11.121 1.00 90.25 132 ASP A C 1
ATOM 1022 O O . ASP A 1 132 ? -11.431 -3.141 -11.683 1.00 90.25 132 ASP A O 1
ATOM 1026 N N . VAL A 1 133 ? -11.589 -1.626 -10.045 1.00 94.12 133 VAL A N 1
ATOM 1027 C CA . VAL A 1 133 ? -10.317 -1.993 -9.421 1.00 94.12 133 VAL A CA 1
ATOM 1028 C C . VAL A 1 133 ? -10.503 -3.325 -8.677 1.00 94.12 133 VAL A C 1
ATOM 1030 O O . VAL A 1 133 ? -11.303 -3.388 -7.739 1.00 94.12 133 VAL A O 1
ATOM 1033 N N . PRO A 1 134 ? -9.773 -4.396 -9.038 1.00 96.12 134 PRO A N 1
ATOM 1034 C CA . PRO A 1 134 ? -9.930 -5.707 -8.408 1.00 96.12 134 PRO A CA 1
ATOM 1035 C C . PRO A 1 134 ? -9.309 -5.736 -7.009 1.00 96.12 134 PRO A C 1
ATOM 1037 O O . PRO A 1 134 ? -8.449 -4.919 -6.682 1.00 96.12 134 PRO A O 1
ATOM 1040 N N . GLU A 1 135 ? -9.666 -6.728 -6.196 1.00 96.12 135 GLU A N 1
ATOM 1041 C CA . GLU A 1 135 ? -8.900 -7.062 -4.992 1.00 96.12 135 GLU A CA 1
ATOM 1042 C C . GLU A 1 135 ? -7.696 -7.947 -5.341 1.00 96.12 135 GLU A C 1
ATOM 1044 O O . GLU A 1 135 ? -7.791 -8.885 -6.132 1.00 96.12 135 GLU A O 1
ATOM 1049 N N . LEU A 1 136 ? -6.535 -7.624 -4.775 1.00 96.56 136 LEU A N 1
ATOM 1050 C CA . LEU A 1 136 ? -5.290 -8.332 -5.019 1.00 96.56 136 LEU A CA 1
ATOM 1051 C C . LEU A 1 136 ? -5.258 -9.635 -4.220 1.00 96.56 136 LEU A C 1
ATOM 1053 O O . LEU A 1 136 ? -5.057 -9.633 -3.004 1.00 96.56 136 LEU A O 1
ATOM 1057 N N . GLU A 1 137 ? -5.357 -10.756 -4.927 1.00 96.06 137 GLU A N 1
ATOM 1058 C CA . GLU A 1 137 ? -5.188 -12.091 -4.358 1.00 96.06 137 GLU A CA 1
ATOM 1059 C C . GLU A 1 137 ? -3.805 -12.664 -4.686 1.00 96.06 137 GLU A C 1
ATOM 1061 O O . GLU A 1 137 ? -3.410 -12.767 -5.852 1.00 96.06 137 GLU A O 1
ATOM 1066 N N . LEU A 1 138 ? -3.082 -13.085 -3.646 1.00 95.75 138 LEU A N 1
ATOM 1067 C CA . LEU A 1 138 ? -1.772 -13.723 -3.774 1.00 95.75 138 LEU A CA 1
ATOM 1068 C C . LEU A 1 138 ? -1.884 -15.236 -3.588 1.00 95.75 138 LEU A C 1
ATOM 1070 O O . LEU A 1 138 ? -2.602 -15.703 -2.704 1.00 95.75 138 LEU A O 1
ATOM 1074 N N . VAL A 1 139 ? -1.137 -15.996 -4.387 1.00 96.75 139 VAL A N 1
ATOM 1075 C CA . VAL A 1 139 ? -1.108 -17.469 -4.324 1.00 96.75 139 VAL A CA 1
ATOM 1076 C C . VAL A 1 139 ? -0.314 -17.998 -3.124 1.00 96.75 139 VAL A C 1
ATOM 1078 O O . VAL A 1 139 ? -0.481 -19.149 -2.725 1.00 96.75 139 VAL A O 1
ATOM 1081 N N . ASP A 1 140 ? 0.531 -17.158 -2.526 1.00 95.31 140 ASP A N 1
ATOM 1082 C CA . ASP A 1 140 ? 1.444 -17.520 -1.444 1.00 95.31 140 ASP A CA 1
ATOM 1083 C C . ASP A 1 140 ? 1.338 -16.593 -0.216 1.00 95.31 140 ASP A C 1
ATOM 1085 O O . ASP A 1 140 ? 0.582 -15.612 -0.163 1.00 95.31 140 ASP A O 1
ATOM 1089 N N . LYS A 1 141 ? 2.147 -16.913 0.802 1.00 94.88 141 LYS A N 1
ATOM 1090 C CA . LYS A 1 141 ? 2.283 -16.147 2.050 1.00 94.88 141 LYS A CA 1
ATOM 1091 C C . LYS A 1 141 ? 3.623 -15.421 2.173 1.00 94.88 141 LYS A C 1
ATOM 1093 O O . LYS A 1 141 ? 3.920 -14.884 3.241 1.00 94.88 141 LYS A O 1
ATOM 1098 N N . ASP A 1 142 ? 4.400 -15.355 1.099 1.00 95.12 142 ASP A N 1
ATOM 1099 C CA . ASP A 1 142 ? 5.741 -14.790 1.135 1.00 95.12 142 ASP A CA 1
ATOM 1100 C C . ASP A 1 142 ? 5.699 -13.279 1.399 1.00 95.12 142 ASP A C 1
ATOM 1102 O O . ASP A 1 142 ? 4.670 -12.619 1.156 1.00 95.12 142 ASP A O 1
ATOM 1106 N N . PRO A 1 143 ? 6.804 -12.702 1.903 1.00 95.38 143 PRO A N 1
ATOM 1107 C CA . PRO A 1 143 ? 6.902 -11.268 2.111 1.00 95.38 143 PRO A CA 1
ATOM 1108 C C . PRO A 1 143 ? 6.659 -10.468 0.827 1.00 95.38 143 PRO A C 1
ATOM 1110 O O . PRO A 1 143 ? 6.971 -10.912 -0.280 1.00 95.38 143 PRO A O 1
ATOM 1113 N N . ILE A 1 144 ? 6.113 -9.269 0.992 1.00 94.94 144 ILE A N 1
ATOM 1114 C CA . ILE A 1 144 ? 5.814 -8.326 -0.085 1.00 94.94 144 ILE A CA 1
ATOM 1115 C C . ILE A 1 144 ? 6.727 -7.128 0.117 1.00 94.94 144 ILE A C 1
ATOM 1117 O O . ILE A 1 144 ? 6.735 -6.526 1.193 1.00 94.94 144 ILE A O 1
ATOM 1121 N N .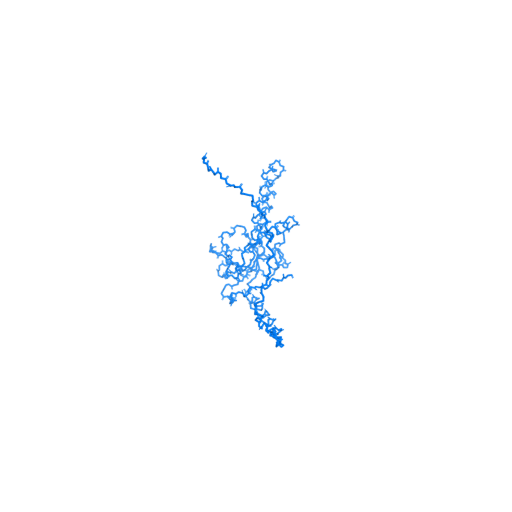 VAL A 1 145 ? 7.516 -6.793 -0.897 1.00 94.56 145 VAL A N 1
ATOM 1122 C CA . VAL A 1 145 ? 8.401 -5.634 -0.820 1.00 94.56 145 VAL A CA 1
ATOM 1123 C C . VAL A 1 145 ? 7.600 -4.390 -1.164 1.00 94.56 145 VAL A C 1
ATOM 1125 O O . VAL A 1 145 ? 6.833 -4.374 -2.123 1.00 94.56 145 VAL A O 1
ATOM 1128 N N . VAL A 1 146 ? 7.773 -3.342 -0.371 1.00 93.50 146 VAL A N 1
ATOM 1129 C CA . VAL A 1 146 ? 7.076 -2.075 -0.561 1.00 93.50 146 VAL A CA 1
ATOM 1130 C C . VAL A 1 146 ? 8.102 -0.991 -0.854 1.00 93.50 146 VAL A C 1
ATOM 1132 O O . VAL A 1 146 ? 9.070 -0.821 -0.111 1.00 93.50 146 VAL A O 1
ATOM 1135 N N . ALA A 1 147 ? 7.907 -0.255 -1.948 1.00 90.31 147 ALA A N 1
ATOM 1136 C CA . ALA A 1 147 ? 8.864 0.770 -2.360 1.00 90.31 147 ALA A CA 1
ATOM 1137 C C . ALA A 1 147 ? 8.763 2.041 -1.497 1.00 90.31 147 ALA A C 1
ATOM 1139 O O . ALA A 1 147 ? 9.756 2.739 -1.293 1.00 90.31 147 ALA A O 1
ATOM 1140 N N . SER A 1 148 ? 7.573 2.354 -0.974 1.00 90.44 148 SER A N 1
ATOM 1141 C CA . SER A 1 148 ? 7.323 3.519 -0.116 1.00 90.44 148 SER A CA 1
ATOM 1142 C C . SER A 1 148 ? 6.036 3.357 0.710 1.00 90.44 148 SER A C 1
ATOM 1144 O O . SER A 1 148 ? 5.335 2.360 0.601 1.00 90.44 148 SER A O 1
ATOM 1146 N N . GLY A 1 149 ? 5.709 4.330 1.567 1.00 91.12 149 GLY A N 1
ATOM 1147 C CA . GLY A 1 149 ? 4.458 4.305 2.341 1.00 91.12 149 GLY A CA 1
ATOM 1148 C C . GLY A 1 149 ? 4.575 3.760 3.768 1.00 91.12 149 GLY A C 1
ATOM 1149 O O . GLY A 1 149 ? 3.554 3.496 4.392 1.00 91.12 149 GLY A O 1
ATOM 1150 N N . GLN A 1 150 ? 5.786 3.653 4.323 1.00 93.81 150 GLN A N 1
ATOM 1151 C CA . GLN A 1 150 ? 5.993 3.240 5.719 1.00 93.81 150 GLN A CA 1
ATOM 1152 C C . GLN A 1 150 ? 5.219 4.121 6.717 1.00 93.81 150 GLN A C 1
ATOM 1154 O O . GLN A 1 150 ? 4.442 3.604 7.512 1.00 93.81 150 GLN A O 1
ATOM 1159 N N . HIS A 1 151 ? 5.345 5.450 6.613 1.00 93.81 151 HIS A N 1
ATOM 1160 C CA . HIS A 1 151 ? 4.607 6.407 7.455 1.00 93.81 151 HIS A CA 1
ATOM 1161 C C . HIS A 1 151 ? 3.089 6.249 7.344 1.00 93.81 151 HIS A C 1
ATOM 1163 O O . HIS A 1 151 ? 2.368 6.381 8.326 1.00 93.81 151 HIS A O 1
ATOM 1169 N N . ARG A 1 152 ? 2.598 5.939 6.140 1.00 92.44 152 ARG A N 1
ATOM 1170 C CA . ARG A 1 152 ? 1.175 5.715 5.882 1.00 92.44 152 ARG A CA 1
ATOM 1171 C C . ARG A 1 152 ? 0.672 4.465 6.592 1.00 92.44 152 ARG A C 1
ATOM 1173 O O . ARG A 1 152 ? -0.345 4.536 7.270 1.00 92.44 152 ARG A O 1
ATOM 1180 N N . LEU A 1 153 ? 1.398 3.351 6.486 1.00 93.75 153 LEU A N 1
ATOM 1181 C CA . LEU A 1 153 ? 1.049 2.131 7.210 1.00 93.75 153 LEU A CA 1
ATOM 1182 C C . LEU A 1 153 ? 1.079 2.358 8.725 1.00 93.75 153 LEU A C 1
ATOM 1184 O O . LEU A 1 153 ? 0.134 1.981 9.411 1.00 93.75 153 LEU A O 1
ATOM 1188 N N . ALA A 1 154 ? 2.131 3.001 9.236 1.00 94.56 154 ALA A N 1
ATOM 1189 C CA . ALA A 1 154 ? 2.241 3.325 10.654 1.00 94.56 154 ALA A CA 1
ATOM 1190 C C . ALA A 1 154 ? 1.065 4.195 11.129 1.00 94.56 154 ALA A C 1
ATOM 1192 O O . ALA A 1 154 ? 0.460 3.915 12.165 1.00 94.56 154 ALA A O 1
ATOM 1193 N N . ALA A 1 155 ? 0.681 5.197 10.332 1.00 94.25 155 ALA A N 1
ATOM 1194 C CA . ALA A 1 155 ? -0.462 6.053 10.616 1.00 94.25 155 ALA A CA 1
ATOM 1195 C C . ALA A 1 155 ? -1.779 5.267 10.609 1.00 94.25 155 ALA A C 1
ATOM 1197 O O . ALA A 1 155 ? -2.592 5.461 11.504 1.00 94.25 155 ALA A O 1
ATOM 1198 N N . LEU A 1 156 ? -1.983 4.341 9.666 1.00 93.00 156 LEU A N 1
ATOM 1199 C CA . LEU A 1 156 ? -3.183 3.495 9.636 1.00 93.00 156 LEU A CA 1
ATOM 1200 C C . LEU A 1 156 ? -3.276 2.591 10.865 1.00 93.00 156 LEU A C 1
ATOM 1202 O O . LEU A 1 156 ? -4.359 2.426 11.420 1.00 93.00 156 LEU A O 1
ATOM 1206 N N . VAL A 1 157 ? -2.153 2.013 11.300 1.00 94.00 157 VAL A N 1
ATOM 1207 C CA . VAL A 1 157 ? -2.104 1.177 12.506 1.00 94.00 157 VAL A CA 1
ATOM 1208 C C . VAL A 1 157 ? -2.462 2.005 13.740 1.00 94.00 157 VAL A C 1
ATOM 1210 O O . VAL A 1 157 ? -3.347 1.605 14.496 1.00 94.00 157 VAL A O 1
ATOM 1213 N N . LYS A 1 158 ? -1.841 3.182 13.909 1.00 94.81 158 LYS A N 1
ATOM 1214 C CA . LYS A 1 158 ? -2.161 4.108 15.008 1.00 94.81 158 LYS A CA 1
ATOM 1215 C C . LYS A 1 158 ? -3.622 4.564 14.957 1.00 94.81 158 LYS A C 1
ATOM 1217 O O . LYS A 1 158 ? -4.292 4.581 15.983 1.00 94.81 158 LYS A O 1
ATOM 1222 N N . PHE A 1 159 ? -4.128 4.909 13.776 1.00 93.44 159 PHE A N 1
ATOM 1223 C CA . PHE A 1 159 ? -5.501 5.375 13.595 1.00 93.44 159 PHE A CA 1
ATOM 1224 C C . PHE A 1 159 ? -6.523 4.283 13.916 1.00 93.44 159 PHE A C 1
ATOM 1226 O O . PHE A 1 159 ? -7.471 4.536 14.653 1.00 93.44 159 PHE A O 1
ATOM 1233 N N . LYS A 1 160 ? -6.298 3.049 13.449 1.00 91.56 160 LYS A N 1
ATOM 1234 C CA . LYS A 1 160 ? -7.140 1.907 13.818 1.00 91.56 160 LYS A CA 1
ATOM 1235 C C . LYS A 1 160 ? -7.161 1.696 15.333 1.00 91.56 160 LYS A C 1
ATOM 1237 O O . LYS A 1 160 ? -8.231 1.493 15.889 1.00 91.56 160 LYS A O 1
ATOM 1242 N N . GLN A 1 161 ? -6.009 1.788 15.995 1.00 91.81 161 GLN A N 1
ATOM 1243 C CA . GLN A 1 161 ? -5.944 1.660 17.449 1.00 91.81 161 GLN A CA 1
ATOM 1244 C C . GLN A 1 161 ? -6.734 2.768 18.164 1.00 91.81 161 GLN A C 1
ATOM 1246 O O . GLN A 1 161 ? -7.471 2.470 19.094 1.00 91.81 161 GLN A O 1
ATOM 1251 N N . GLN A 1 162 ? -6.648 4.021 17.699 1.00 91.06 162 GLN A N 1
ATOM 1252 C CA . GLN A 1 162 ? -7.457 5.118 18.248 1.00 91.06 162 GLN A CA 1
ATOM 1253 C C . GLN A 1 162 ? -8.955 4.857 18.097 1.00 91.06 162 GLN A C 1
ATOM 1255 O O . GLN A 1 162 ? -9.703 5.076 19.043 1.00 91.06 162 GLN A O 1
ATOM 1260 N N . LEU A 1 163 ? -9.384 4.363 16.933 1.00 88.31 163 LEU A N 1
ATOM 1261 C CA . LEU A 1 163 ? -10.773 3.972 16.718 1.00 88.31 163 LEU A CA 1
ATOM 1262 C C . LEU A 1 163 ? -11.182 2.859 17.693 1.00 88.31 163 LEU A C 1
ATOM 1264 O O . LEU A 1 163 ? -12.181 3.002 18.390 1.00 88.31 163 LEU A O 1
ATOM 1268 N N . ASP A 1 164 ? -10.386 1.793 17.802 1.00 86.62 164 ASP A N 1
ATOM 1269 C CA . ASP A 1 164 ? -10.645 0.677 18.720 1.00 86.62 164 ASP A CA 1
ATOM 1270 C C . ASP A 1 164 ? -10.748 1.152 20.189 1.00 86.62 164 ASP A C 1
ATOM 1272 O O . ASP A 1 164 ? -11.629 0.704 20.929 1.00 86.62 164 ASP A O 1
ATOM 1276 N N . ASP A 1 165 ? -9.897 2.091 20.613 1.00 87.88 165 ASP A N 1
ATOM 1277 C CA . ASP A 1 165 ? -9.916 2.683 21.955 1.00 87.88 165 ASP A CA 1
ATOM 1278 C C . ASP A 1 165 ? -11.158 3.564 22.180 1.00 87.88 165 ASP A C 1
ATOM 1280 O O . ASP A 1 165 ? -11.869 3.392 23.176 1.00 87.88 165 ASP A O 1
ATOM 1284 N N . GLU A 1 166 ? -11.476 4.460 21.239 1.00 84.12 166 GLU A N 1
ATOM 1285 C CA . GLU A 1 166 ? -12.677 5.307 21.270 1.00 84.12 166 GLU A CA 1
ATOM 1286 C C . GLU A 1 166 ? -13.957 4.450 21.323 1.00 84.12 166 GLU A C 1
ATOM 1288 O O . GLU A 1 166 ? -14.892 4.755 22.073 1.00 84.12 166 GLU A O 1
ATOM 1293 N N . PHE A 1 167 ? -13.993 3.326 20.602 1.00 80.00 167 PHE A N 1
ATOM 1294 C CA . PHE A 1 167 ? -15.109 2.380 20.645 1.00 80.00 167 PHE A CA 1
ATOM 1295 C C . PHE A 1 167 ? -15.188 1.616 21.966 1.00 80.00 167 PHE A C 1
ATOM 1297 O O . PHE A 1 167 ? -16.285 1.414 22.491 1.00 80.00 167 PHE A O 1
ATOM 1304 N N . ASN A 1 168 ? -14.053 1.205 22.535 1.00 79.56 168 ASN A N 1
ATOM 1305 C CA . ASN A 1 168 ? -14.029 0.508 23.820 1.00 79.56 168 ASN A CA 1
ATOM 1306 C C . ASN A 1 168 ? -14.556 1.376 24.970 1.00 79.56 168 ASN A C 1
ATOM 1308 O O . ASN A 1 168 ? -15.198 0.841 25.878 1.00 79.56 168 ASN A O 1
ATOM 1312 N N . VAL A 1 169 ? -14.328 2.690 24.913 1.00 78.75 169 VAL A N 1
ATOM 1313 C CA . VAL A 1 169 ? -14.865 3.666 25.875 1.00 78.75 169 VAL A CA 1
ATOM 1314 C C . VAL A 1 169 ? -16.367 3.899 25.658 1.00 78.75 169 VAL A C 1
ATOM 1316 O O . VAL A 1 169 ? -17.120 3.992 26.625 1.00 78.75 169 VAL A O 1
ATOM 1319 N N . ASN A 1 170 ? -16.828 3.909 24.404 1.00 67.50 170 ASN A N 1
ATOM 1320 C CA . ASN A 1 170 ? -18.212 4.228 24.025 1.00 67.50 170 ASN A CA 1
ATOM 1321 C C . ASN A 1 170 ? -19.125 3.001 23.813 1.00 67.50 170 ASN A C 1
ATOM 1323 O O . ASN A 1 170 ? -20.179 3.120 23.181 1.00 67.50 170 ASN A O 1
ATOM 1327 N N . LYS A 1 171 ? -18.759 1.834 24.370 1.00 58.81 171 LYS A N 1
ATOM 1328 C CA . LYS A 1 171 ? -19.413 0.506 24.232 1.00 58.81 171 LYS A CA 1
ATOM 1329 C C . LYS A 1 171 ? -20.938 0.442 24.426 1.00 58.81 171 LYS A C 1
ATOM 1331 O O . LYS A 1 171 ? -21.528 -0.607 24.195 1.00 58.81 171 LYS A O 1
ATOM 1336 N N . VAL A 1 172 ? -21.579 1.520 24.868 1.00 56.34 172 VAL A N 1
ATOM 1337 C CA . VAL A 1 172 ? -22.994 1.559 25.252 1.00 56.34 172 VAL A CA 1
ATOM 1338 C C . VAL A 1 172 ? -23.913 2.084 24.133 1.00 56.34 172 VAL A C 1
ATOM 1340 O O . VAL A 1 172 ? -25.121 1.906 24.241 1.00 56.34 172 VAL A O 1
ATOM 1343 N N . GLN A 1 173 ? -23.403 2.697 23.051 1.00 58.97 173 GLN A N 1
ATOM 1344 C CA . GLN A 1 173 ? -24.276 3.423 22.100 1.00 58.97 173 GLN A CA 1
ATOM 1345 C C . GLN A 1 173 ? -24.189 3.054 20.610 1.00 58.97 173 GLN A C 1
ATOM 1347 O O . GLN A 1 173 ? -25.093 3.437 19.869 1.00 58.97 173 GLN A O 1
ATOM 1352 N N . PHE A 1 174 ? -23.183 2.309 20.144 1.00 58.41 174 PHE A N 1
ATOM 1353 C CA . PHE A 1 174 ? -23.022 2.030 18.707 1.00 58.41 174 PHE A CA 1
ATOM 1354 C C . PHE A 1 174 ? -23.317 0.574 18.325 1.00 58.41 174 PHE A C 1
ATOM 1356 O O . PHE A 1 174 ? -22.896 -0.362 19.003 1.00 58.41 174 PHE A O 1
ATOM 1363 N N . ASP A 1 175 ? -24.017 0.390 17.199 1.00 70.19 175 ASP A N 1
ATOM 1364 C CA . ASP A 1 175 ? -24.242 -0.916 16.570 1.00 70.19 175 ASP A CA 1
ATOM 1365 C C . ASP A 1 175 ? -22.904 -1.504 16.097 1.00 70.19 175 ASP A C 1
ATOM 1367 O O . ASP A 1 175 ? -22.199 -0.934 15.258 1.00 70.19 175 ASP A O 1
ATOM 1371 N N . MET A 1 176 ? -22.567 -2.678 16.629 1.00 64.44 176 MET A N 1
ATOM 1372 C CA . MET A 1 176 ? -21.335 -3.414 16.350 1.00 64.44 176 MET A CA 1
ATOM 1373 C C . MET A 1 176 ? -21.104 -3.663 14.848 1.00 64.44 176 MET A C 1
ATOM 1375 O O . MET A 1 176 ? -19.954 -3.731 14.413 1.00 64.44 176 MET A O 1
ATOM 1379 N N . ARG A 1 177 ? -22.166 -3.732 14.029 1.00 63.88 177 ARG A N 1
ATOM 1380 C CA . ARG A 1 177 ? -22.049 -3.902 12.567 1.00 63.88 177 ARG A CA 1
ATOM 1381 C C . ARG A 1 177 ? -21.453 -2.681 11.872 1.00 63.88 177 ARG A C 1
ATOM 1383 O O . ARG A 1 177 ? -20.663 -2.832 10.944 1.00 63.88 177 ARG A O 1
ATOM 1390 N N . VAL A 1 178 ? -21.801 -1.479 12.330 1.00 69.50 178 VAL A N 1
ATOM 1391 C CA . VAL A 1 178 ? -21.267 -0.223 11.779 1.00 69.50 178 VAL A CA 1
ATOM 1392 C C . VAL A 1 178 ? -19.771 -0.118 12.085 1.00 69.50 178 VAL A C 1
ATOM 1394 O O . VAL A 1 178 ? -18.980 0.264 11.226 1.00 69.50 178 VAL A O 1
ATOM 1397 N N . ILE A 1 179 ? -19.373 -0.548 13.283 1.00 63.72 179 ILE A N 1
ATOM 1398 C CA . ILE A 1 179 ? -17.980 -0.541 13.747 1.00 63.72 179 ILE A CA 1
ATOM 1399 C C . ILE A 1 179 ? -17.111 -1.497 12.919 1.00 63.72 179 ILE A C 1
ATOM 1401 O O . ILE A 1 179 ? -16.023 -1.123 12.470 1.00 63.72 179 ILE A O 1
ATOM 1405 N N . MET A 1 180 ? -17.596 -2.719 12.675 1.00 67.38 180 MET A N 1
ATOM 1406 C CA . MET A 1 180 ? -16.889 -3.680 11.823 1.00 67.38 180 MET A CA 1
ATOM 1407 C C . MET A 1 180 ? -16.720 -3.146 10.395 1.00 67.38 180 MET A C 1
ATOM 1409 O O . MET A 1 180 ? -15.618 -3.194 9.859 1.00 67.38 180 MET A O 1
ATOM 1413 N N . GLY A 1 181 ? -17.756 -2.523 9.821 1.00 72.19 181 GLY A N 1
ATOM 1414 C CA . GLY A 1 181 ? -17.669 -1.925 8.485 1.00 72.19 181 GLY A CA 1
ATOM 1415 C C . GLY A 1 181 ? -16.629 -0.802 8.378 1.00 72.19 181 GLY A C 1
ATOM 1416 O O . GLY A 1 181 ? -15.845 -0.772 7.428 1.00 72.19 181 GLY A O 1
ATOM 1417 N N . ILE A 1 182 ? -16.565 0.099 9.367 1.00 73.69 182 ILE A N 1
ATOM 1418 C CA . ILE A 1 182 ? -15.570 1.185 9.390 1.00 73.69 182 ILE A CA 1
ATOM 1419 C C . ILE A 1 182 ? -14.158 0.604 9.504 1.00 73.69 182 ILE A C 1
ATOM 1421 O O . ILE A 1 182 ? -13.297 0.917 8.683 1.00 73.69 182 ILE A O 1
ATOM 1425 N N . THR A 1 183 ? -13.921 -0.280 10.473 1.00 71.75 183 THR A N 1
ATOM 1426 C CA . THR A 1 183 ? -12.587 -0.858 10.714 1.00 71.75 183 THR A CA 1
ATOM 1427 C C . THR A 1 183 ? -12.086 -1.719 9.551 1.00 71.75 183 THR A C 1
ATOM 1429 O O . THR A 1 183 ? -10.893 -1.678 9.237 1.00 71.75 183 THR A O 1
ATOM 1432 N N . GLU A 1 184 ? -12.972 -2.446 8.866 1.00 75.38 184 GLU A N 1
ATOM 1433 C CA . GLU A 1 184 ? -12.642 -3.177 7.638 1.00 75.38 184 GLU A CA 1
ATOM 1434 C C . GLU A 1 184 ? -12.306 -2.222 6.486 1.00 75.38 184 GLU A C 1
ATOM 1436 O O . GLU A 1 184 ? -11.303 -2.422 5.795 1.00 75.38 184 GLU A O 1
ATOM 1441 N N . SER A 1 185 ? -13.072 -1.138 6.321 1.00 81.88 185 SER A N 1
ATOM 1442 C CA . SER A 1 185 ? -12.817 -0.153 5.263 1.00 81.88 185 SER A CA 1
ATOM 1443 C C . SER A 1 185 ? -11.487 0.593 5.433 1.00 81.88 185 SER A C 1
ATOM 1445 O O . SER A 1 185 ? -10.810 0.850 4.439 1.00 81.88 185 SER A O 1
ATOM 1447 N N . VAL A 1 186 ? -11.051 0.857 6.673 1.00 86.94 186 VAL A N 1
ATOM 1448 C CA . VAL A 1 186 ? -9.754 1.503 6.971 1.00 86.94 186 VAL A CA 1
ATOM 1449 C C . VAL A 1 186 ? -8.581 0.673 6.440 1.00 86.94 186 VAL A C 1
ATOM 1451 O O . VAL A 1 186 ? -7.566 1.225 6.015 1.00 86.94 186 VAL A O 1
ATOM 1454 N N . GLY A 1 187 ? -8.714 -0.656 6.435 1.00 87.56 187 GLY A N 1
ATOM 1455 C CA . GLY A 1 187 ? -7.691 -1.557 5.910 1.00 87.56 187 GLY A CA 1
ATOM 1456 C C . GLY A 1 187 ? -7.620 -1.606 4.384 1.00 87.56 187 GLY A C 1
ATOM 1457 O O . GLY A 1 187 ? -6.575 -1.991 3.857 1.00 87.56 187 GLY A O 1
ATOM 1458 N N . LYS A 1 188 ? -8.693 -1.230 3.673 1.00 92.00 188 LYS A N 1
ATOM 1459 C CA . LYS A 1 188 ? -8.791 -1.350 2.213 1.00 92.00 188 LYS A CA 1
ATOM 1460 C C . LYS A 1 188 ? -8.082 -0.188 1.521 1.00 92.00 188 LYS A C 1
ATOM 1462 O O . LYS A 1 188 ? -8.568 0.943 1.497 1.00 92.00 188 LYS A O 1
ATOM 1467 N N . TRP A 1 189 ? -6.919 -0.478 0.947 1.00 93.81 189 TRP A N 1
ATOM 1468 C CA . TRP A 1 189 ? -6.033 0.512 0.344 1.00 93.81 189 TRP A CA 1
ATOM 1469 C C . TRP A 1 189 ? -5.690 0.211 -1.105 1.00 93.81 189 TRP A C 1
ATOM 1471 O O . TRP A 1 189 ? -5.475 -0.943 -1.474 1.00 93.81 189 TRP A O 1
ATOM 1481 N N . GLY A 1 190 ? -5.642 1.263 -1.922 1.00 95.25 190 GLY A N 1
ATOM 1482 C CA . GLY A 1 190 ? -5.171 1.176 -3.292 1.00 95.25 190 GLY A CA 1
ATOM 1483 C C . GLY A 1 190 ? -3.668 0.929 -3.314 1.00 95.25 190 GLY A C 1
ATOM 1484 O O . GLY A 1 190 ? -2.895 1.577 -2.598 1.00 95.25 190 GLY A O 1
ATOM 1485 N N . VAL A 1 191 ? -3.247 -0.012 -4.148 1.00 95.69 191 VAL A N 1
ATOM 1486 C CA . VAL A 1 191 ? -1.839 -0.311 -4.397 1.00 95.69 191 VAL A CA 1
ATOM 1487 C C . VAL A 1 191 ? -1.518 -0.202 -5.871 1.00 95.69 191 VAL A C 1
ATOM 1489 O O . VAL A 1 191 ? -2.330 -0.547 -6.728 1.00 95.69 191 VAL A O 1
ATOM 1492 N N . VAL A 1 192 ? -0.305 0.263 -6.152 1.00 95.31 192 VAL A N 1
ATOM 1493 C CA . VAL A 1 192 ? 0.280 0.193 -7.490 1.00 95.31 192 VAL A CA 1
ATOM 1494 C C . VAL A 1 192 ? 1.210 -1.006 -7.510 1.00 95.31 192 VAL A C 1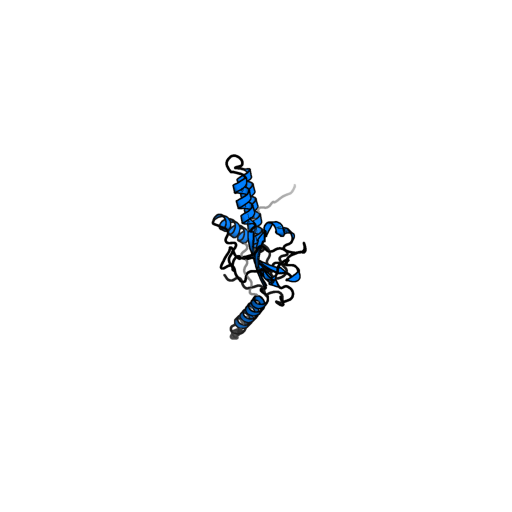
ATOM 1496 O O . VAL A 1 192 ? 2.133 -1.087 -6.700 1.00 95.31 192 VAL A O 1
ATOM 1499 N N . VAL A 1 193 ? 0.939 -1.944 -8.409 1.00 95.56 193 VAL A N 1
ATOM 1500 C CA . VAL A 1 193 ? 1.663 -3.205 -8.522 1.00 95.56 193 VAL A CA 1
ATOM 1501 C C . VAL A 1 193 ? 2.762 -3.054 -9.558 1.00 95.56 193 VAL A C 1
ATOM 1503 O O . VAL A 1 193 ? 2.500 -2.704 -10.711 1.00 95.56 193 VAL A O 1
ATOM 1506 N N . TYR A 1 194 ? 3.988 -3.353 -9.150 1.00 94.62 194 TYR A N 1
ATOM 1507 C CA . TYR A 1 194 ? 5.147 -3.376 -10.026 1.00 94.62 194 TYR A CA 1
ATOM 1508 C C . TYR A 1 194 ? 5.721 -4.783 -10.126 1.00 94.62 194 TYR A C 1
ATOM 1510 O O . TYR A 1 194 ? 5.913 -5.450 -9.106 1.00 94.62 194 TYR A O 1
ATOM 1518 N N . ASN A 1 195 ? 6.012 -5.209 -11.356 1.00 93.25 195 ASN A N 1
ATOM 1519 C CA . ASN A 1 195 ? 6.564 -6.526 -11.631 1.00 93.25 195 ASN A CA 1
ATOM 1520 C C . ASN A 1 195 ? 8.023 -6.607 -11.174 1.00 93.25 195 ASN A C 1
ATOM 1522 O O . ASN A 1 195 ? 8.892 -5.935 -11.729 1.00 93.25 195 ASN A O 1
ATOM 1526 N N . GLN A 1 196 ? 8.308 -7.472 -10.202 1.00 89.31 196 GLN A N 1
ATOM 1527 C CA . GLN A 1 196 ? 9.655 -7.665 -9.672 1.00 89.31 196 GLN A CA 1
ATOM 1528 C C . GLN A 1 196 ? 10.669 -8.122 -10.735 1.00 89.31 196 GLN A C 1
ATOM 1530 O O . GLN A 1 196 ? 11.822 -7.702 -10.663 1.00 89.31 196 GLN A O 1
ATOM 1535 N N . SER A 1 197 ? 10.272 -8.944 -11.716 1.00 85.88 197 SER A N 1
ATOM 1536 C CA . SER A 1 197 ? 11.202 -9.440 -12.747 1.00 85.88 197 SER A CA 1
ATOM 1537 C C . SER A 1 197 ? 11.649 -8.347 -13.720 1.00 85.88 197 SER A C 1
ATOM 1539 O O . SER A 1 197 ? 12.734 -8.425 -14.288 1.00 85.88 197 SER A O 1
ATOM 1541 N N . GLU A 1 198 ? 10.815 -7.326 -13.906 1.00 82.44 198 GLU A N 1
ATOM 1542 C CA . GLU A 1 198 ? 11.097 -6.167 -14.760 1.00 82.44 198 GLU A CA 1
ATOM 1543 C C . GLU A 1 198 ? 11.635 -4.977 -13.966 1.00 82.44 198 GLU A C 1
ATOM 1545 O O . GLU A 1 198 ? 12.162 -4.029 -14.548 1.00 82.44 198 GLU A O 1
ATOM 1550 N N . TRP A 1 199 ? 11.539 -5.025 -12.635 1.00 74.56 199 TRP A N 1
ATOM 1551 C CA . TRP A 1 199 ? 11.978 -3.963 -11.744 1.00 74.56 199 TRP A CA 1
ATOM 1552 C C . TRP A 1 199 ? 13.506 -3.865 -11.708 1.00 74.56 199 TRP A C 1
ATOM 1554 O O . TRP A 1 199 ? 14.183 -4.387 -10.824 1.00 74.56 199 TRP A O 1
ATOM 1564 N N . CYS A 1 200 ? 14.065 -3.160 -12.687 1.00 61.03 200 CYS A N 1
ATOM 1565 C CA . CYS A 1 200 ? 15.507 -2.974 -12.834 1.00 61.03 200 CYS A CA 1
ATOM 1566 C C . CYS A 1 200 ? 16.032 -1.694 -12.168 1.00 61.03 200 CYS A C 1
ATOM 1568 O O . CYS A 1 200 ? 17.181 -1.325 -12.407 1.00 61.03 200 CYS A O 1
ATOM 1570 N N . VAL A 1 201 ? 15.219 -0.983 -11.376 1.00 61.41 201 VAL A N 1
ATOM 1571 C CA . VAL A 1 201 ? 15.635 0.302 -10.798 1.00 61.41 201 VAL A CA 1
ATOM 1572 C C . VAL A 1 201 ? 16.723 0.033 -9.744 1.00 61.41 201 VAL A C 1
ATOM 1574 O O . VAL A 1 201 ? 16.427 -0.607 -8.727 1.00 61.41 201 VAL A O 1
ATOM 1577 N N . PRO A 1 202 ? 17.979 0.493 -9.946 1.00 54.19 202 PRO A N 1
ATOM 1578 C CA . PRO A 1 202 ? 18.999 0.458 -8.898 1.00 54.19 202 PRO A CA 1
ATOM 1579 C C . PRO A 1 202 ? 18.453 1.199 -7.676 1.00 54.19 202 PRO A C 1
ATOM 1581 O O . PRO A 1 202 ? 17.628 2.092 -7.869 1.00 54.19 202 PRO A O 1
ATOM 1584 N N . ARG A 1 203 ? 18.889 0.852 -6.447 1.00 53.81 203 ARG A N 1
ATOM 1585 C CA . ARG A 1 203 ? 18.516 1.564 -5.200 1.00 53.81 203 ARG A CA 1
ATOM 1586 C C . ARG A 1 203 ? 18.288 3.040 -5.516 1.00 53.81 203 ARG A C 1
ATOM 1588 O O . ARG A 1 203 ? 19.248 3.706 -5.905 1.00 53.81 203 ARG A O 1
ATOM 1595 N N . MET A 1 204 ? 17.030 3.494 -5.461 1.00 46.88 204 MET A N 1
ATOM 1596 C CA . MET A 1 204 ? 16.702 4.851 -5.884 1.00 46.88 204 MET A CA 1
ATOM 1597 C C . MET A 1 204 ? 17.630 5.788 -5.107 1.00 46.88 204 MET A C 1
ATOM 1599 O O . MET A 1 204 ? 17.628 5.715 -3.873 1.00 46.88 204 MET A O 1
ATOM 1603 N N . PRO A 1 205 ? 18.449 6.633 -5.766 1.00 44.31 205 PRO A N 1
ATOM 1604 C CA . PRO A 1 205 ? 19.069 7.734 -5.051 1.00 44.31 205 PRO A CA 1
ATOM 1605 C C . PRO A 1 205 ? 17.917 8.479 -4.386 1.00 44.31 205 PRO A C 1
ATOM 1607 O O . PRO A 1 205 ? 16.919 8.761 -5.055 1.00 44.31 205 PRO A O 1
ATOM 1610 N N . GLN A 1 206 ? 18.003 8.637 -3.061 1.00 46.62 206 GLN A N 1
ATOM 1611 C CA . GLN A 1 206 ? 16.909 9.102 -2.210 1.00 46.62 206 GLN A CA 1
ATOM 1612 C C . GLN A 1 206 ? 16.131 10.198 -2.934 1.00 46.62 206 GLN A C 1
ATOM 1614 O O . GLN A 1 206 ? 16.684 11.269 -3.178 1.00 46.62 206 GLN A O 1
ATOM 1619 N N . TRP A 1 207 ? 14.885 9.908 -3.333 1.00 45.44 207 TRP A N 1
ATOM 1620 C CA . TRP A 1 207 ? 14.051 10.874 -4.047 1.00 45.44 207 TRP A CA 1
ATOM 1621 C C . TRP A 1 207 ? 14.098 12.190 -3.273 1.00 45.44 207 TRP A C 1
ATOM 1623 O O . TRP A 1 207 ? 13.696 12.175 -2.103 1.00 45.44 207 TRP A O 1
ATOM 1633 N N . PRO A 1 208 ? 14.604 13.301 -3.840 1.00 37.41 208 PRO A N 1
ATOM 1634 C CA . PRO A 1 208 ? 14.581 14.567 -3.130 1.00 37.41 208 PRO A CA 1
ATOM 1635 C C . PRO A 1 208 ? 13.132 14.808 -2.721 1.00 37.41 208 PRO A C 1
ATOM 1637 O O . PRO A 1 208 ? 12.211 14.572 -3.508 1.00 37.41 208 PRO A O 1
ATOM 1640 N N . ALA A 1 209 ? 12.922 15.136 -1.444 1.00 38.09 209 ALA A N 1
ATOM 1641 C CA . ALA A 1 209 ? 11.588 15.446 -0.963 1.00 38.09 209 ALA A CA 1
ATOM 1642 C C . ALA A 1 209 ? 11.012 16.506 -1.907 1.00 38.09 209 ALA A C 1
ATOM 1644 O O . ALA A 1 209 ? 11.600 17.576 -2.052 1.00 38.09 209 ALA A O 1
ATOM 1645 N N . ARG A 1 210 ? 9.916 16.187 -2.605 1.00 36.81 210 ARG A N 1
ATOM 1646 C CA . ARG A 1 210 ? 9.104 17.242 -3.202 1.00 36.81 210 ARG A CA 1
ATOM 1647 C C . ARG A 1 210 ? 8.512 17.982 -2.005 1.00 36.81 210 ARG A C 1
ATOM 1649 O O . ARG A 1 210 ? 7.654 17.421 -1.325 1.00 36.81 210 ARG A O 1
ATOM 1656 N N . VAL A 1 211 ? 9.121 19.122 -1.684 1.00 32.22 211 VAL A N 1
ATOM 1657 C CA . VAL A 1 211 ? 8.627 20.104 -0.710 1.00 32.22 211 VAL A CA 1
ATOM 1658 C C . VAL A 1 211 ? 7.346 20.713 -1.256 1.00 32.22 211 VAL A C 1
ATOM 1660 O O . VAL A 1 211 ? 7.307 20.959 -2.484 1.00 32.22 211 VAL A O 1
#

Solvent-accessible surface area (backbone atoms only — not comparable to full-atom values): 12906 Å² total; per-residue (Å²): 139,85,86,88,85,90,85,84,84,84,77,90,72,85,81,80,83,76,81,74,95,70,79,85,71,83,78,72,70,80,79,67,81,76,71,76,76,88,64,83,72,57,55,65,54,50,51,53,52,48,52,53,52,53,58,69,21,49,68,20,22,28,32,34,54,50,64,84,41,50,91,35,55,40,70,49,80,46,40,69,75,73,84,50,68,70,63,18,52,55,49,34,57,48,44,76,82,48,75,72,36,68,38,88,89,57,29,35,41,35,4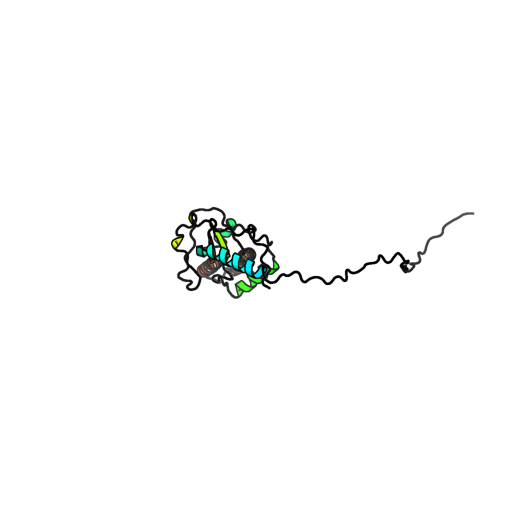2,42,51,56,90,44,32,73,62,55,86,58,43,18,87,56,64,88,52,72,87,66,39,33,75,67,52,61,75,66,84,69,72,38,41,30,54,53,52,65,45,55,52,54,16,49,53,54,41,53,50,52,50,54,51,57,46,66,76,49,71,87,78,70,63,68,69,61,53,53,54,53,62,54,52,73,26,50,30,29,30,37,38,26,27,44,89,62,56,77,74,66,72,51,73,77,74,73,77,84,123

Nearest PDB structures (foldseek):
  5lmo-assembly1_O  TM=5.749E-01  e=5.423E+00  Thermus thermophilus HB8
  1zth-assembly4_D  TM=3.244E-01  e=5.102E+00  Archaeoglobus fulgidus

pLDDT: mean 77.32, std 19.95, range [32.22, 97.25]

Organism: NCBI:txid1912939

Sequence (211 aa):
MPKKTKGGGSKTKFNTNVYQDGEMTNLHLDTRPLEPLVLDNDVGKMTQKLDTQVGKCKAGVAWINILALSKRLKFGTYNDRAENETETNKLVTSFRDGIMSMKDQTAIPIIIDIARIKNADSLSKDFLDPGDVPELELVDKDPIVVASGQHRLAALVKFKQQLDDEFNVNKVQFDMRVIMGITESVGKWGVVVYNQSEWCVPRMPQWPARV

Radius of gyration: 30.05 Å; Cα contacts (8 Å, |Δi|>4): 225; chains: 1; bounding box: 78×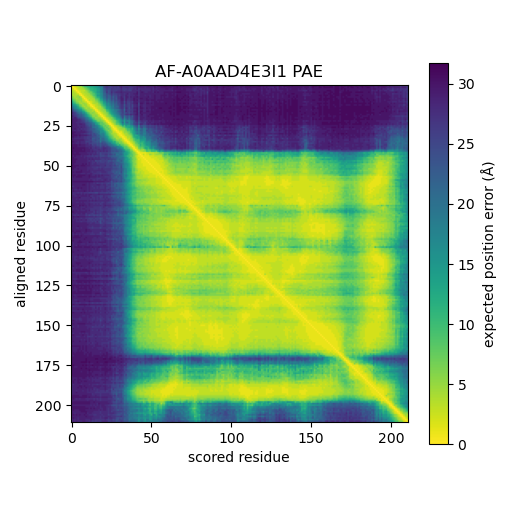57×93 Å

Mean predicted aligned error: 13.32 Å

Secondary structure (DSSP, 8-state):
-------------------------------S-------TTHHHHHHHHHHHHHHHTEEEEEEEEHHHHGGGEE-SSS--PPP-HHHHHHHHHHHHH----SSTTTSEEEEE-GGGBTTGGG-BS-SSSTTTPPB--BSS---EEESS-HHHHHHHHHHHHHHHHHHHHTTTTS-HHHHHHHHHHHHEEEEEEEETTT----S---PPP--

Foldseek 3Di:
DDDDDDDDDDDDDDDDPDDDDDDPPPPPPPPPPPDPPPPPDVVVVVVVVVVVLQLVQFLAKAKELCLVLVVQEDECPQAVDDADVVLLVVLLVVCVVHDPQFAPVNAWEWEDACVQWPCSVQHHHGRPDVVSHYHTDGPDSHHIYTNDCPSVNSSLVVNLVVLVVVCVVVVPDDDVVVSVVVSSVSSIHMHGYGHNVSPPDDSPPNDPPPD